Protein AF-A0AAN7SIT6-F1 (afdb_monomer_lite)

Structure (mmCIF, N/CA/C/O backbone):
data_AF-A0AAN7SIT6-F1
#
_entry.id   AF-A0AAN7SIT6-F1
#
loop_
_atom_site.group_PDB
_atom_site.id
_atom_site.type_symbol
_atom_site.label_atom_id
_atom_site.label_alt_id
_atom_site.label_comp_id
_atom_site.label_asym_id
_atom_site.label_entity_id
_atom_site.label_seq_id
_atom_site.pdbx_PDB_ins_code
_atom_site.Cartn_x
_atom_site.Cartn_y
_atom_site.Cartn_z
_atom_site.occupancy
_atom_site.B_iso_or_equiv
_atom_site.auth_seq_id
_atom_site.auth_comp_id
_atom_site.auth_asym_id
_atom_site.auth_atom_id
_atom_site.pdbx_PDB_model_num
ATOM 1 N N . MET A 1 1 ? -27.343 2.086 37.379 1.00 31.81 1 MET A N 1
ATOM 2 C CA . MET A 1 1 ? -26.302 3.032 36.923 1.00 31.81 1 MET A CA 1
ATOM 3 C C . MET A 1 1 ? -25.921 2.620 35.508 1.00 31.81 1 MET A C 1
ATOM 5 O O . MET A 1 1 ? -25.558 1.469 35.326 1.00 31.81 1 MET A O 1
ATOM 9 N N . ASN A 1 2 ? -26.162 3.533 34.562 1.00 40.53 2 ASN A N 1
ATOM 10 C CA . ASN A 1 2 ? -26.257 3.433 33.095 1.00 40.53 2 ASN A CA 1
ATOM 11 C C . ASN A 1 2 ? -27.221 2.397 32.485 1.00 40.53 2 ASN A C 1
ATOM 13 O O . ASN A 1 2 ? -26.932 1.220 32.326 1.00 40.53 2 ASN A O 1
ATOM 17 N N . THR A 1 3 ? -28.376 2.942 32.106 1.00 48.16 3 THR A N 1
ATOM 18 C CA . THR A 1 3 ? -29.492 2.454 31.282 1.00 48.16 3 THR A CA 1
ATOM 19 C C . THR A 1 3 ? -29.166 2.354 29.788 1.00 48.16 3 THR A C 1
ATOM 21 O O . THR A 1 3 ? -30.070 2.353 28.959 1.00 48.16 3 THR A O 1
ATOM 24 N N . GLU A 1 4 ? -27.894 2.303 29.416 1.00 69.81 4 GLU A N 1
ATOM 25 C CA . GLU A 1 4 ? -27.495 2.332 28.014 1.00 69.81 4 GLU A CA 1
ATOM 26 C C . GLU A 1 4 ? -27.121 0.917 27.564 1.00 69.81 4 GLU A C 1
ATOM 28 O O . GLU A 1 4 ? -26.049 0.399 27.870 1.00 69.81 4 GLU A O 1
ATOM 33 N N . ASN A 1 5 ? -28.049 0.277 26.842 1.00 90.69 5 ASN A N 1
ATOM 34 C CA . ASN A 1 5 ? -27.821 -0.989 26.132 1.00 90.69 5 ASN A CA 1
ATOM 35 C C . ASN A 1 5 ? -26.893 -0.814 24.915 1.00 90.69 5 ASN A C 1
ATOM 37 O O . ASN A 1 5 ? -26.708 -1.750 24.144 1.00 90.69 5 ASN A O 1
ATOM 41 N N . GLU A 1 6 ? -26.328 0.373 24.713 1.00 95.25 6 GLU A N 1
ATOM 42 C CA . GLU A 1 6 ? -25.363 0.674 23.668 1.00 95.25 6 GLU A CA 1
ATOM 43 C C . GLU A 1 6 ? -24.521 1.894 24.037 1.00 95.25 6 GLU A C 1
ATOM 45 O O . GLU A 1 6 ? -24.981 2.760 24.770 1.00 95.25 6 GLU A O 1
ATOM 50 N N . PHE A 1 7 ? -23.294 1.980 23.535 1.00 96.31 7 PHE A N 1
ATOM 51 C CA . PHE A 1 7 ? -22.440 3.156 23.707 1.00 96.31 7 PHE A CA 1
ATOM 52 C C . PHE A 1 7 ? -21.427 3.258 22.565 1.00 96.31 7 PHE A C 1
ATOM 54 O O . PHE A 1 7 ? -21.192 2.293 21.835 1.00 96.31 7 PHE A O 1
ATOM 61 N N . TYR A 1 8 ? -20.805 4.428 22.423 1.00 97.44 8 TYR A N 1
ATOM 62 C CA . TYR A 1 8 ? -19.769 4.672 21.422 1.00 97.44 8 TYR A CA 1
ATOM 63 C C . TYR A 1 8 ? -18.403 4.881 22.064 1.00 97.44 8 TYR A C 1
ATOM 65 O O . TYR A 1 8 ? -18.292 5.409 23.171 1.00 97.44 8 TYR A O 1
ATOM 73 N N . LEU A 1 9 ? -17.357 4.500 21.336 1.00 97.25 9 LEU A N 1
ATOM 74 C CA . LEU A 1 9 ? -15.969 4.694 21.732 1.00 97.25 9 LEU A CA 1
ATOM 75 C C . LEU A 1 9 ? -15.164 5.172 20.523 1.00 97.25 9 LEU A C 1
ATOM 77 O O . LEU A 1 9 ? -15.161 4.515 19.484 1.00 97.25 9 LEU A O 1
ATOM 81 N N . THR A 1 10 ? -14.478 6.306 20.659 1.00 97.88 10 THR A N 1
ATOM 82 C CA . THR A 1 10 ? -13.579 6.824 19.621 1.00 97.88 10 THR A CA 1
ATOM 83 C C . THR A 1 10 ? -12.134 6.439 19.925 1.00 97.88 10 THR A C 1
ATOM 85 O O . THR A 1 10 ? -11.623 6.764 20.996 1.00 97.88 10 THR A O 1
ATOM 88 N N . LEU A 1 11 ? -11.476 5.775 18.979 1.00 98.06 11 LEU A N 1
ATOM 89 C CA . LEU A 1 11 ? -10.068 5.395 19.021 1.00 98.06 11 LEU A CA 1
ATOM 90 C C . LEU A 1 11 ? -9.277 6.269 18.045 1.00 98.06 11 LEU A C 1
ATOM 92 O O . LEU A 1 11 ? -9.697 6.429 16.900 1.00 98.06 11 LEU A O 1
ATOM 96 N N . LEU A 1 12 ? -8.143 6.817 18.485 1.00 97.38 12 LEU A N 1
ATOM 97 C CA . LEU A 1 12 ? -7.264 7.653 17.658 1.00 97.38 12 LEU A CA 1
ATOM 98 C C . LEU A 1 12 ? -5.880 7.008 17.583 1.00 97.38 12 LEU A C 1
ATOM 100 O O . LEU A 1 12 ? -5.316 6.656 18.625 1.00 97.38 12 LEU A O 1
ATOM 104 N N . SER A 1 13 ? -5.298 6.916 16.390 1.00 97.56 13 SER A N 1
ATOM 105 C CA . SER A 1 13 ? -4.010 6.237 16.190 1.00 97.56 13 SER A CA 1
ATOM 106 C C . SER A 1 13 ? -2.825 6.920 16.878 1.00 97.56 13 SER A C 1
ATOM 108 O O . SER A 1 13 ? -1.829 6.276 17.186 1.00 97.56 13 SER A O 1
ATOM 110 N N . ASN A 1 14 ? -2.936 8.223 17.145 1.00 95.75 14 ASN A N 1
ATOM 111 C CA . ASN A 1 14 ? -1.944 9.033 17.856 1.00 95.75 14 ASN A CA 1
ATOM 112 C C . ASN A 1 14 ? -2.320 9.297 19.326 1.00 95.75 14 ASN A C 1
ATOM 114 O O . ASN A 1 14 ? -1.686 10.119 19.991 1.00 95.75 14 ASN A O 1
ATOM 118 N N . SER A 1 15 ? -3.368 8.647 19.840 1.00 92.88 15 SER A N 1
ATOM 119 C CA . SER A 1 15 ? -3.648 8.657 21.276 1.00 92.88 15 SER A CA 1
ATOM 120 C C . SER A 1 15 ? -2.703 7.715 22.016 1.00 92.88 15 SER A C 1
ATOM 122 O O . SER A 1 15 ? -2.048 6.859 21.425 1.00 92.88 15 SER A O 1
ATOM 124 N N . SER A 1 16 ? -2.619 7.887 23.335 1.00 95.12 16 SER A N 1
ATOM 125 C CA . SER A 1 16 ? -1.882 6.979 24.220 1.00 95.12 16 SER A CA 1
ATOM 126 C C . SER A 1 16 ? -0.387 6.816 23.899 1.00 95.12 16 SER A C 1
ATOM 128 O O . SER A 1 16 ? 0.227 5.900 24.432 1.00 95.12 16 SER A O 1
ATOM 130 N N . MET A 1 17 ? 0.231 7.731 23.137 1.00 94.31 17 MET A N 1
ATOM 131 C CA . MET A 1 17 ? 1.667 7.693 22.791 1.00 94.31 17 MET A CA 1
ATOM 132 C C . MET A 1 17 ? 2.591 7.664 24.018 1.00 94.31 17 MET A C 1
ATOM 134 O O . MET A 1 17 ? 3.675 7.096 23.960 1.00 94.31 17 MET A O 1
ATOM 138 N N . ASN A 1 18 ? 2.151 8.221 25.152 1.00 96.06 18 ASN A N 1
ATOM 139 C CA . ASN A 1 18 ? 2.887 8.142 26.420 1.00 96.06 18 ASN A CA 1
ATOM 140 C C . ASN A 1 18 ? 2.980 6.706 26.971 1.00 96.06 18 ASN A C 1
ATOM 142 O O . ASN A 1 18 ? 3.920 6.393 27.693 1.00 96.06 18 ASN A O 1
ATOM 146 N N . TYR A 1 19 ? 2.002 5.852 26.655 1.00 95.25 19 TYR A N 1
ATOM 147 C CA . TYR A 1 19 ? 1.959 4.438 27.046 1.00 95.25 19 TYR A CA 1
ATOM 148 C C . TYR A 1 19 ? 2.486 3.528 25.927 1.00 95.25 19 TYR A C 1
ATOM 150 O O . TYR A 1 19 ? 3.144 2.527 26.200 1.00 95.25 19 TYR A O 1
ATOM 158 N N . TYR A 1 20 ? 2.221 3.897 24.671 1.00 96.38 20 TYR A N 1
ATOM 159 C CA . TYR A 1 20 ? 2.536 3.131 23.468 1.00 96.38 20 TYR A CA 1
ATOM 160 C C . TYR A 1 20 ? 3.277 4.011 22.447 1.00 96.38 20 TYR A C 1
ATOM 162 O O . TYR A 1 20 ? 2.701 4.415 21.435 1.00 96.38 20 TYR A O 1
ATOM 170 N N . PRO A 1 21 ? 4.565 4.326 22.682 1.00 96.75 21 PRO A N 1
ATOM 171 C CA . PRO A 1 21 ? 5.328 5.242 21.826 1.00 96.75 21 PRO A CA 1
ATOM 172 C C . PRO A 1 21 ? 5.566 4.711 20.404 1.00 96.75 21 PRO A C 1
ATOM 174 O O . PRO A 1 21 ? 5.875 5.490 19.509 1.00 96.75 21 PRO A O 1
ATOM 177 N N . ASN A 1 22 ? 5.395 3.402 20.192 1.00 96.62 22 ASN A N 1
ATOM 178 C CA . ASN A 1 22 ? 5.560 2.738 18.897 1.00 96.62 22 ASN A CA 1
ATOM 179 C C . ASN A 1 22 ? 4.247 2.624 18.098 1.00 96.62 22 ASN A C 1
ATOM 181 O O . ASN A 1 22 ? 4.221 1.929 17.084 1.00 96.62 22 ASN A O 1
ATOM 185 N N . ASN A 1 23 ? 3.155 3.250 18.556 1.00 97.81 23 ASN A N 1
ATOM 186 C CA . ASN A 1 23 ? 1.914 3.307 17.787 1.00 97.81 23 ASN A CA 1
ATOM 187 C C . ASN A 1 23 ? 2.163 3.945 16.413 1.00 97.81 23 ASN A C 1
ATOM 189 O O . ASN A 1 23 ? 2.878 4.936 16.270 1.00 97.81 23 ASN A O 1
ATOM 193 N N . THR A 1 24 ? 1.516 3.382 15.402 1.00 97.81 24 THR A N 1
ATOM 194 C CA . THR A 1 24 ? 1.519 3.860 14.018 1.00 97.81 24 THR A CA 1
ATOM 195 C C . THR A 1 24 ? 0.081 4.030 13.542 1.00 97.81 24 THR A C 1
ATOM 197 O O . THR A 1 24 ? -0.856 3.502 14.138 1.00 97.81 24 THR A O 1
ATOM 200 N N . THR A 1 25 ? -0.121 4.712 12.417 1.00 97.56 25 THR A N 1
ATOM 201 C CA . THR A 1 25 ? -1.456 4.870 11.814 1.00 97.56 25 THR A CA 1
ATOM 202 C C . THR A 1 25 ? -2.105 3.530 11.450 1.00 97.56 25 THR A C 1
ATOM 204 O O . THR A 1 25 ? -3.321 3.393 11.551 1.00 97.56 25 THR A O 1
ATOM 207 N N . ALA A 1 26 ? -1.301 2.529 11.072 1.00 97.94 26 ALA A N 1
ATOM 208 C CA . ALA A 1 26 ? -1.769 1.191 10.709 1.00 97.94 26 ALA A CA 1
ATOM 209 C C . ALA A 1 26 ? -1.824 0.203 11.886 1.00 97.94 26 ALA A C 1
ATOM 211 O O . ALA A 1 26 ? -2.467 -0.835 11.775 1.00 97.94 26 ALA A O 1
ATOM 212 N N . ASN A 1 27 ? -1.137 0.477 12.992 1.00 98.44 27 ASN A N 1
ATOM 213 C CA . ASN A 1 27 ? -1.094 -0.411 14.146 1.00 98.44 27 ASN A CA 1
ATOM 214 C C . ASN A 1 27 ? -0.972 0.401 15.427 1.00 98.44 27 ASN A C 1
ATOM 216 O O . ASN A 1 27 ? 0.087 0.984 15.678 1.00 98.44 27 ASN A O 1
ATOM 220 N N . PHE A 1 28 ? -2.036 0.444 16.220 1.00 98.50 28 PHE A N 1
ATOM 221 C CA . PHE A 1 28 ? -2.061 1.245 17.431 1.00 98.50 28 PHE A CA 1
ATOM 222 C C . PHE A 1 28 ? -2.872 0.598 18.546 1.00 98.50 28 PHE A C 1
ATOM 224 O O . PHE A 1 28 ? -3.887 -0.059 18.324 1.00 98.50 28 PHE A O 1
ATOM 231 N N . MET A 1 29 ? -2.424 0.862 19.767 1.00 98.12 29 MET A N 1
ATOM 232 C CA . MET A 1 29 ? -3.099 0.504 21.001 1.00 98.12 29 MET A CA 1
ATOM 233 C C . MET A 1 29 ? -3.627 1.769 21.676 1.00 98.12 29 MET A C 1
ATOM 235 O O . MET A 1 29 ? -2.884 2.735 21.874 1.00 98.12 29 MET A O 1
ATOM 239 N N . THR A 1 30 ? -4.896 1.766 22.069 1.00 98.00 30 THR A N 1
ATOM 240 C CA . THR A 1 30 ? -5.497 2.861 22.839 1.00 98.00 30 THR A CA 1
ATOM 241 C C . THR A 1 30 ? -5.735 2.424 24.279 1.00 98.00 30 THR A C 1
ATOM 243 O O . THR A 1 30 ? -6.476 1.476 24.529 1.00 98.00 30 THR A O 1
ATOM 246 N N . GLN A 1 31 ? -5.152 3.166 25.221 1.00 97.38 31 GLN A N 1
ATOM 247 C CA . GLN A 1 31 ? -5.415 3.056 26.658 1.00 97.38 31 GLN A CA 1
ATOM 248 C C . GLN A 1 31 ? -6.676 3.852 27.003 1.00 97.38 31 GLN A C 1
ATOM 250 O O . GLN A 1 31 ? -6.715 5.075 26.841 1.00 97.38 31 GLN A O 1
ATOM 255 N N . LEU A 1 32 ? -7.702 3.170 27.510 1.00 96.75 32 LEU A N 1
ATOM 256 C CA . LEU A 1 32 ? -8.949 3.801 27.930 1.00 96.75 32 LEU A CA 1
ATOM 257 C C . LEU A 1 32 ? -8.775 4.507 29.285 1.00 96.75 32 LEU A C 1
ATOM 259 O O . LEU A 1 32 ? -8.039 4.019 30.146 1.00 96.75 32 LEU A O 1
ATOM 263 N N . PRO A 1 33 ? -9.486 5.627 29.527 1.00 95.44 33 PRO A N 1
ATOM 264 C CA . PRO A 1 33 ? -9.412 6.348 30.801 1.00 95.44 33 PRO A CA 1
ATOM 265 C C . PRO A 1 33 ? -10.038 5.567 31.964 1.00 95.44 33 PRO A C 1
ATOM 267 O O . PRO A 1 33 ? -9.765 5.854 33.128 1.00 95.44 33 PRO A O 1
ATOM 270 N N . LYS A 1 34 ? -10.924 4.614 31.658 1.00 94.69 34 LYS A N 1
ATOM 271 C CA . LYS A 1 34 ? -11.537 3.700 32.618 1.00 94.69 34 LYS A CA 1
ATOM 272 C C . LYS A 1 34 ? -11.683 2.333 31.978 1.00 94.69 34 LYS A C 1
ATOM 274 O O . LYS A 1 34 ? -12.107 2.223 30.829 1.00 94.69 34 LYS A O 1
ATOM 279 N N . ARG A 1 35 ? -11.416 1.302 32.770 1.00 96.62 35 ARG A N 1
ATOM 280 C CA . ARG A 1 35 ? -11.695 -0.078 32.399 1.00 96.62 35 ARG A CA 1
ATOM 281 C C . ARG A 1 35 ? -13.182 -0.283 32.123 1.00 96.62 35 ARG A C 1
ATOM 283 O O . ARG A 1 35 ? -14.029 0.037 32.960 1.00 96.62 35 ARG A O 1
ATOM 290 N N . VAL A 1 36 ? -13.480 -0.877 30.977 1.00 96.38 36 VAL A N 1
ATOM 291 C CA . VAL A 1 36 ? -14.828 -1.278 30.588 1.00 96.38 36 VAL A CA 1
ATOM 292 C C . VAL A 1 36 ? -15.111 -2.659 31.177 1.00 96.38 36 VAL A C 1
ATOM 294 O O . VAL A 1 36 ? -14.289 -3.567 31.071 1.00 96.38 36 VAL A O 1
ATOM 297 N N . ARG A 1 37 ? -16.269 -2.809 31.829 1.00 96.50 37 ARG A N 1
ATOM 298 C CA . ARG A 1 37 ? -16.769 -4.070 32.395 1.00 96.50 37 ARG A CA 1
ATOM 299 C C . ARG A 1 37 ? -18.204 -4.270 31.925 1.00 96.50 37 ARG A C 1
ATOM 301 O O . ARG A 1 37 ? -19.085 -3.502 32.307 1.00 96.50 37 ARG A O 1
ATOM 308 N N . LEU A 1 38 ? -18.433 -5.278 31.092 1.00 95.06 38 LEU A N 1
ATOM 309 C CA . LEU A 1 38 ? -19.718 -5.541 30.450 1.00 95.06 38 LEU A CA 1
ATOM 310 C C . LEU A 1 38 ? -20.403 -6.764 31.066 1.00 95.06 38 LEU A C 1
ATOM 312 O O . LEU A 1 38 ? -19.757 -7.745 31.430 1.00 95.06 38 LEU A O 1
ATOM 316 N N . THR A 1 39 ? -21.732 -6.709 31.169 1.00 93.69 39 THR A N 1
ATOM 317 C CA . THR A 1 39 ? -22.570 -7.824 31.638 1.00 93.69 39 THR A CA 1
ATOM 318 C C . THR A 1 39 ? -23.510 -8.291 30.530 1.00 93.69 39 THR A C 1
ATOM 320 O O . THR A 1 39 ? -24.146 -7.466 29.867 1.00 93.69 39 THR A O 1
ATOM 323 N N . GLY A 1 40 ? -23.632 -9.609 30.360 1.00 93.06 40 GLY A N 1
ATOM 324 C CA . GLY A 1 40 ? -24.378 -10.230 29.259 1.00 93.06 40 GLY A CA 1
ATOM 325 C C . GLY A 1 40 ? -23.548 -10.370 27.982 1.00 93.06 40 GLY A C 1
ATOM 326 O O . GLY A 1 40 ? -22.318 -10.296 28.031 1.00 93.06 40 GLY A O 1
ATOM 327 N N . GLU A 1 41 ? -24.238 -10.574 26.864 1.00 95.56 41 GLU A N 1
ATOM 328 C CA . GLU A 1 41 ? -23.634 -10.694 25.537 1.00 95.56 41 GLU A CA 1
ATOM 329 C C . GLU A 1 41 ? -23.658 -9.347 24.818 1.00 95.56 41 GLU A C 1
ATOM 331 O O . GLU A 1 41 ? -24.645 -8.610 24.862 1.00 95.56 41 GLU A O 1
ATOM 336 N N . TRP A 1 42 ? -22.541 -9.004 24.187 1.00 97.56 42 TRP A N 1
ATOM 337 C CA . TRP A 1 42 ? -22.331 -7.711 23.550 1.00 97.56 42 TRP A CA 1
ATOM 338 C C . TRP A 1 42 ? -21.697 -7.908 22.188 1.00 97.56 42 TRP A C 1
ATOM 340 O O . TRP A 1 42 ? -20.863 -8.792 21.991 1.00 97.56 42 TRP A O 1
ATOM 350 N N . VAL A 1 43 ? -22.069 -7.030 21.271 1.00 98.12 43 VAL A N 1
ATOM 351 C CA . VAL A 1 43 ? -21.477 -6.931 19.947 1.00 98.12 43 VAL A CA 1
ATOM 352 C C . VAL A 1 43 ? -20.879 -5.548 19.750 1.00 98.12 43 VAL A C 1
ATOM 354 O O . VAL A 1 43 ? -21.320 -4.570 20.360 1.00 98.12 43 VAL A O 1
ATOM 357 N N . VAL A 1 44 ? -19.882 -5.458 18.879 1.00 98.44 44 VAL A N 1
ATOM 358 C CA . VAL A 1 44 ? -19.242 -4.204 18.491 1.00 98.44 44 VAL A CA 1
ATOM 359 C C . VAL A 1 44 ? -19.099 -4.134 16.979 1.00 98.44 44 VAL A C 1
ATOM 361 O O . VAL A 1 44 ? -18.865 -5.141 16.316 1.00 98.44 44 VAL A O 1
ATOM 364 N N . GLY A 1 45 ? -19.243 -2.940 16.424 1.00 98.38 45 GLY A N 1
ATOM 365 C CA . GLY A 1 45 ? -18.969 -2.670 15.020 1.00 98.38 45 GLY A CA 1
ATOM 366 C C . GLY A 1 45 ? -18.337 -1.300 14.831 1.00 98.38 45 GLY A C 1
ATOM 367 O O . GLY A 1 45 ? -18.387 -0.452 15.720 1.00 98.38 45 GLY A O 1
ATOM 368 N N . ILE A 1 46 ? -17.746 -1.067 13.662 1.00 98.50 46 ILE A N 1
ATOM 369 C CA . ILE A 1 46 ? -17.261 0.264 13.280 1.00 98.50 46 ILE A CA 1
ATOM 370 C C . ILE A 1 46 ? -18.440 1.036 12.691 1.00 98.50 46 ILE A C 1
ATOM 372 O O . ILE A 1 46 ? -18.999 0.619 11.675 1.00 98.50 46 ILE A O 1
ATOM 376 N N . SER A 1 47 ? -18.811 2.154 13.313 1.00 98.25 47 SER A N 1
ATOM 377 C CA . SER A 1 47 ? -19.833 3.067 12.788 1.00 98.25 47 SER A CA 1
ATOM 378 C C . SER A 1 47 ? -19.238 4.144 11.887 1.00 98.25 47 SER A C 1
ATOM 380 O O . SER A 1 47 ? -19.906 4.631 10.980 1.00 98.25 47 SER A O 1
ATOM 382 N N . GLU A 1 48 ? -17.983 4.521 12.128 1.00 98.25 48 GLU A N 1
ATOM 383 C CA . GLU A 1 48 ? -17.281 5.547 11.360 1.00 98.25 48 GLU A CA 1
ATOM 384 C C . GLU A 1 48 ? -15.775 5.273 11.355 1.00 98.25 48 GLU A C 1
ATOM 386 O O . GLU A 1 48 ? -15.213 4.847 12.368 1.00 98.25 48 GLU A O 1
ATOM 391 N N . ILE A 1 49 ? -15.126 5.545 10.228 1.00 97.81 49 ILE A N 1
ATOM 392 C CA . ILE A 1 49 ? -13.670 5.612 10.108 1.00 97.81 49 ILE A CA 1
ATOM 393 C C . ILE A 1 49 ? -13.275 6.893 9.383 1.00 97.81 49 ILE A C 1
ATOM 395 O O . ILE A 1 49 ? -13.902 7.268 8.394 1.00 97.81 49 ILE A O 1
ATOM 399 N N . GLN A 1 50 ? -12.205 7.520 9.856 1.00 97.25 50 GLN A N 1
ATOM 400 C CA . GLN A 1 50 ? -11.525 8.614 9.178 1.00 97.25 50 GLN A CA 1
ATOM 401 C C . GLN A 1 50 ? -10.072 8.203 8.981 1.00 97.25 50 GLN A C 1
ATOM 403 O O . GLN A 1 50 ? -9.381 7.934 9.964 1.00 97.25 50 GLN A O 1
ATOM 408 N N . TYR A 1 51 ? -9.603 8.115 7.740 1.00 97.06 51 TYR A N 1
ATOM 409 C CA . TYR A 1 51 ? -8.244 7.662 7.436 1.00 97.06 51 TYR A CA 1
ATOM 410 C C . TYR A 1 51 ? -7.523 8.628 6.490 1.00 97.06 51 TYR A C 1
ATOM 412 O O . TYR A 1 51 ? -8.166 9.238 5.631 1.00 97.06 51 TYR A O 1
ATOM 420 N N . PRO A 1 52 ? -6.193 8.784 6.625 1.00 96.69 52 PRO A N 1
ATOM 421 C CA . PRO A 1 52 ? -5.422 9.613 5.716 1.00 96.69 52 PRO A CA 1
ATOM 422 C C . PRO A 1 52 ? -5.206 8.882 4.387 1.00 96.69 52 PRO A C 1
ATOM 424 O O . PRO A 1 52 ? -4.825 7.711 4.343 1.00 96.69 52 PRO A O 1
ATOM 427 N N . CYS A 1 53 ? -5.412 9.583 3.281 1.00 95.12 53 CYS A N 1
ATOM 428 C CA . CYS A 1 53 ? -5.055 9.120 1.947 1.00 95.12 53 CYS A CA 1
ATOM 429 C C . CYS A 1 53 ? -3.578 9.438 1.693 1.00 95.12 53 CYS A C 1
ATOM 431 O O . CYS A 1 53 ? -3.254 10.383 0.984 1.00 95.12 53 CYS A O 1
ATOM 433 N N . SER A 1 54 ? -2.677 8.688 2.327 1.00 94.69 54 SER A N 1
ATOM 434 C CA . SER A 1 54 ? -1.236 8.979 2.311 1.00 94.69 54 SER A CA 1
ATOM 435 C C . SER A 1 54 ? -0.368 7.856 1.753 1.00 94.69 54 SER A C 1
ATOM 437 O O . SER A 1 54 ? 0.841 7.982 1.794 1.00 94.69 54 SER A O 1
ATOM 439 N N . PHE A 1 55 ? -0.930 6.773 1.218 1.00 91.50 55 PHE A N 1
ATOM 440 C CA . PHE A 1 55 ? -0.147 5.705 0.578 1.00 91.50 55 PHE A CA 1
ATOM 441 C C . PHE A 1 55 ? 0.239 6.072 -0.858 1.00 91.50 55 PHE A C 1
ATOM 443 O O . PHE A 1 55 ? -0.617 6.518 -1.611 1.00 91.50 55 PHE A O 1
ATOM 450 N N . LEU A 1 56 ? 1.496 5.870 -1.255 1.00 92.50 56 LEU A N 1
ATOM 451 C CA . LEU A 1 56 ? 1.999 6.259 -2.580 1.00 92.50 56 LEU A CA 1
ATOM 452 C C . LEU A 1 56 ? 1.511 5.331 -3.699 1.00 92.50 56 LEU A C 1
ATOM 454 O O . LEU A 1 56 ? 1.421 4.119 -3.515 1.00 92.50 56 LEU A O 1
ATOM 458 N N . ALA A 1 57 ? 1.275 5.894 -4.889 1.00 91.75 57 ALA A N 1
ATOM 459 C CA . ALA A 1 57 ? 0.997 5.109 -6.091 1.00 91.75 57 ALA A CA 1
ATOM 460 C C . ALA A 1 57 ? 2.212 4.269 -6.511 1.00 91.75 57 ALA A C 1
ATOM 462 O O . ALA A 1 57 ? 2.058 3.116 -6.900 1.00 91.75 57 ALA A O 1
ATOM 463 N N . VAL A 1 58 ? 3.419 4.830 -6.417 1.00 94.38 58 VAL A N 1
ATOM 464 C CA . VAL A 1 58 ? 4.680 4.107 -6.618 1.00 94.38 58 VAL A CA 1
ATOM 465 C C . VAL A 1 58 ? 5.492 4.229 -5.332 1.00 94.38 58 VAL A C 1
ATOM 467 O O . VAL A 1 58 ? 6.013 5.298 -5.018 1.00 94.38 58 VAL A O 1
ATOM 470 N N . GLY A 1 59 ? 5.545 3.143 -4.558 1.00 90.81 59 GLY A N 1
ATOM 471 C CA . GLY A 1 59 ? 6.257 3.092 -3.280 1.00 90.81 59 GLY A CA 1
ATOM 472 C C . GLY A 1 59 ? 7.760 2.832 -3.423 1.00 90.81 59 GLY A C 1
ATOM 473 O O . GLY A 1 59 ? 8.240 2.413 -4.473 1.00 90.81 59 GLY A O 1
ATOM 474 N N . GLU A 1 60 ? 8.494 3.013 -2.325 1.00 86.50 60 GLU A N 1
ATOM 475 C CA . GLU A 1 60 ? 9.958 2.827 -2.232 1.00 86.50 60 GLU A CA 1
ATOM 476 C C . GLU A 1 60 ? 10.446 1.397 -2.513 1.00 86.50 60 GLU A C 1
ATOM 478 O O . GLU A 1 60 ? 11.618 1.185 -2.809 1.00 86.50 60 GLU A O 1
ATOM 483 N N . THR A 1 61 ? 9.569 0.401 -2.388 1.00 82.56 61 THR A N 1
ATOM 484 C CA . THR A 1 61 ? 9.869 -1.006 -2.704 1.00 82.56 61 THR A CA 1
ATOM 485 C C . THR A 1 61 ? 9.363 -1.417 -4.084 1.00 82.56 61 THR A C 1
ATOM 487 O O . THR A 1 61 ? 9.669 -2.506 -4.564 1.00 82.56 61 THR A O 1
ATOM 490 N N . ASP A 1 62 ? 8.583 -0.551 -4.727 1.00 88.75 62 ASP A N 1
ATOM 491 C CA . ASP A 1 62 ? 7.836 -0.836 -5.945 1.00 88.75 62 ASP A CA 1
ATOM 492 C C . ASP A 1 62 ? 8.310 0.023 -7.124 1.00 88.75 62 ASP A C 1
ATOM 494 O O . ASP A 1 62 ? 7.625 0.100 -8.130 1.00 88.75 62 ASP A O 1
ATOM 498 N N . ASN A 1 63 ? 9.507 0.603 -7.064 1.00 94.88 63 ASN A N 1
ATOM 499 C CA . ASN A 1 63 ? 10.033 1.586 -8.019 1.00 94.88 63 ASN A CA 1
ATOM 500 C C . ASN A 1 63 ? 11.323 1.139 -8.732 1.00 94.88 63 ASN A C 1
ATOM 502 O O . ASN A 1 63 ? 12.155 1.971 -9.097 1.00 94.88 63 ASN A O 1
ATOM 506 N N . LEU A 1 64 ? 11.528 -0.166 -8.915 1.00 96.25 64 LEU A N 1
ATOM 507 C CA . LEU A 1 64 ? 12.780 -0.699 -9.453 1.00 96.25 64 LEU A CA 1
ATOM 508 C C . LEU A 1 64 ? 12.633 -1.130 -10.913 1.00 96.25 64 LEU A C 1
ATOM 510 O O . LEU A 1 64 ? 11.658 -1.774 -11.293 1.00 96.25 64 LEU A O 1
ATOM 514 N N . MET A 1 65 ? 13.651 -0.836 -11.715 1.00 96.62 65 MET A N 1
ATOM 515 C CA . MET A 1 65 ? 13.897 -1.451 -13.016 1.00 96.62 65 MET A CA 1
ATOM 516 C C . MET A 1 65 ? 15.152 -2.311 -12.914 1.00 96.62 65 MET A C 1
ATOM 518 O O . MET A 1 65 ? 16.164 -1.855 -12.387 1.00 96.62 65 MET A O 1
ATOM 522 N N . TYR A 1 66 ? 15.121 -3.523 -13.456 1.00 96.81 66 TYR A N 1
ATOM 523 C CA . TYR A 1 66 ? 16.296 -4.385 -13.528 1.00 96.81 66 TYR A CA 1
ATOM 524 C C . TYR A 1 66 ? 16.603 -4.761 -14.973 1.00 96.81 66 TYR A C 1
ATOM 526 O O . TYR A 1 66 ? 15.699 -4.940 -15.793 1.00 96.81 66 TYR A O 1
ATOM 534 N N . TYR A 1 67 ? 17.885 -4.899 -15.294 1.00 96.38 67 TYR A N 1
ATOM 535 C CA . TYR A 1 67 ? 18.317 -5.383 -16.597 1.00 96.38 67 TYR A CA 1
ATOM 536 C C . TYR A 1 67 ? 19.673 -6.083 -16.533 1.00 96.38 67 TYR A C 1
ATOM 538 O O . TYR A 1 67 ? 20.433 -5.919 -15.578 1.00 96.38 67 TYR A O 1
ATOM 546 N N . ARG A 1 68 ? 19.964 -6.845 -17.589 1.00 95.31 68 ARG A N 1
ATOM 547 C CA . ARG A 1 68 ? 21.283 -7.417 -17.885 1.00 95.31 68 ARG A CA 1
ATOM 548 C C . ARG A 1 68 ? 21.469 -7.583 -19.387 1.00 95.31 68 ARG A C 1
ATOM 550 O O . ARG A 1 68 ? 20.508 -7.838 -20.124 1.00 95.31 68 ARG A O 1
ATOM 557 N N . THR A 1 69 ? 22.698 -7.397 -19.850 1.00 94.12 69 THR A N 1
ATOM 558 C CA . THR A 1 69 ? 23.083 -7.548 -21.262 1.00 94.12 69 THR A CA 1
ATOM 559 C C . THR A 1 69 ? 23.332 -9.003 -21.634 1.00 94.12 69 THR A C 1
ATOM 561 O O . THR A 1 69 ? 23.103 -9.380 -22.781 1.00 94.12 69 THR A O 1
ATOM 564 N N . GLU A 1 70 ? 23.702 -9.824 -20.654 1.00 92.31 70 GLU A N 1
ATOM 565 C CA . GLU A 1 70 ? 23.999 -11.247 -20.805 1.00 92.31 70 GLU A CA 1
ATOM 566 C C . GLU A 1 70 ? 22.921 -12.119 -20.134 1.00 92.31 70 GLU A C 1
ATOM 568 O O . GLU A 1 70 ? 22.209 -11.653 -19.235 1.00 92.31 70 GLU A O 1
ATOM 573 N N . PRO A 1 71 ? 22.672 -13.348 -20.628 1.00 89.88 71 PRO A N 1
ATOM 574 C CA . PRO A 1 71 ? 21.743 -14.277 -19.988 1.00 89.88 71 PRO A CA 1
ATOM 575 C C . PRO A 1 71 ? 22.255 -14.735 -18.611 1.00 89.88 71 PRO A C 1
ATOM 577 O O . PRO A 1 71 ? 23.462 -14.815 -18.425 1.00 89.88 71 PRO A O 1
ATOM 580 N N . PRO A 1 72 ? 21.356 -15.062 -17.661 1.00 87.31 72 PRO A N 1
ATOM 581 C CA . PRO A 1 72 ? 21.754 -15.622 -16.371 1.00 87.31 72 PRO A CA 1
ATOM 582 C C . PRO A 1 72 ? 22.525 -16.933 -16.513 1.00 87.31 72 PRO A C 1
ATOM 584 O O . PRO A 1 72 ? 22.126 -17.788 -17.308 1.00 87.31 72 PRO A O 1
ATOM 587 N N . GLU A 1 73 ? 23.555 -17.116 -15.690 1.00 89.19 73 GLU A N 1
ATOM 588 C CA . GLU A 1 73 ? 24.246 -18.401 -15.547 1.00 89.19 73 GLU A CA 1
ATOM 589 C C . GLU A 1 73 ? 23.628 -19.242 -14.412 1.00 89.19 73 GLU A C 1
ATOM 591 O O . GLU A 1 73 ? 23.081 -18.703 -13.452 1.00 89.19 73 GLU A O 1
ATOM 596 N N . GLU A 1 74 ? 23.724 -20.577 -14.492 1.00 81.25 74 GLU A N 1
ATOM 597 C CA . GLU A 1 74 ? 23.058 -21.510 -13.554 1.00 81.25 74 GLU A CA 1
ATOM 598 C C . GLU A 1 74 ? 23.469 -21.352 -12.078 1.00 81.25 74 GLU A C 1
ATOM 600 O O . GLU A 1 74 ? 22.726 -21.768 -11.193 1.00 81.25 74 GLU A O 1
ATOM 605 N N . HIS A 1 75 ? 24.637 -20.765 -11.803 1.00 84.12 75 HIS A N 1
ATOM 606 C CA . HIS A 1 75 ? 25.200 -20.631 -10.452 1.00 84.12 75 HIS A CA 1
ATOM 607 C C . HIS A 1 75 ? 25.079 -19.207 -9.882 1.00 84.12 75 HIS A C 1
ATOM 609 O O . HIS A 1 75 ? 25.639 -18.919 -8.822 1.00 84.12 75 HIS A O 1
ATOM 615 N N . GLU A 1 76 ? 24.395 -18.300 -10.583 1.00 88.44 76 GLU A N 1
ATOM 616 C CA . GLU A 1 76 ? 24.157 -16.939 -10.103 1.00 88.44 76 GLU A CA 1
ATOM 617 C C . GLU A 1 76 ? 23.017 -16.873 -9.083 1.00 88.44 76 GLU A C 1
ATOM 619 O O . GLU A 1 76 ? 22.155 -17.750 -9.012 1.00 88.44 76 GLU A O 1
ATOM 624 N N . LEU A 1 77 ? 22.991 -15.781 -8.313 1.00 89.06 77 LEU A N 1
ATOM 625 C CA . LEU A 1 77 ? 21.851 -15.478 -7.454 1.00 89.06 77 LEU A CA 1
ATOM 626 C C . LEU A 1 77 ? 20.580 -15.293 -8.286 1.00 89.06 77 LEU A C 1
ATOM 628 O O . LEU A 1 77 ? 20.592 -14.718 -9.382 1.00 89.06 77 LEU A O 1
ATOM 632 N N . SER A 1 78 ? 19.459 -15.722 -7.714 1.00 91.06 78 SER A N 1
ATOM 633 C CA . SER A 1 78 ? 18.145 -15.453 -8.282 1.00 91.06 78 SER A CA 1
ATOM 634 C C . SER A 1 78 ? 17.864 -13.947 -8.322 1.00 91.06 78 SER A C 1
ATOM 636 O O . SER A 1 78 ? 18.376 -13.162 -7.520 1.00 91.06 78 SER A O 1
ATOM 638 N N . LEU A 1 79 ? 16.988 -13.529 -9.240 1.00 90.62 79 LEU A N 1
ATOM 639 C CA . LEU A 1 79 ? 16.549 -12.134 -9.324 1.00 90.62 79 LEU A CA 1
ATOM 640 C C . LEU A 1 79 ? 15.975 -11.635 -7.987 1.00 90.62 79 LEU A C 1
ATOM 642 O O . LEU A 1 79 ? 16.221 -10.496 -7.610 1.00 90.62 79 LEU A O 1
ATOM 646 N N . GLU A 1 80 ? 15.229 -12.472 -7.266 1.00 92.12 80 GLU A N 1
ATOM 647 C CA . GLU A 1 80 ? 14.641 -12.102 -5.976 1.00 92.12 80 GLU A CA 1
ATOM 648 C C . GLU A 1 80 ? 15.717 -11.800 -4.925 1.00 92.12 80 GLU A C 1
ATOM 650 O O . GLU A 1 80 ? 15.651 -10.774 -4.247 1.00 92.12 80 GLU A O 1
ATOM 655 N N . GLU A 1 81 ? 16.756 -12.632 -4.835 1.00 94.31 81 GLU A N 1
ATOM 656 C CA . GLU A 1 81 ? 17.894 -12.393 -3.940 1.00 94.31 81 GLU A CA 1
ATOM 657 C C . GLU A 1 81 ? 18.631 -11.100 -4.299 1.00 94.31 81 GLU A C 1
ATOM 659 O O . GLU A 1 81 ? 18.957 -10.304 -3.416 1.00 94.31 81 GLU A O 1
ATOM 664 N N . VAL A 1 82 ? 18.841 -10.842 -5.591 1.00 94.62 82 VAL A N 1
ATOM 665 C CA . VAL A 1 82 ? 19.497 -9.618 -6.064 1.00 94.62 82 VAL A CA 1
ATOM 666 C C . VAL A 1 82 ? 18.647 -8.375 -5.785 1.00 94.62 82 VAL A C 1
ATOM 668 O O . VAL A 1 82 ? 19.185 -7.356 -5.349 1.00 94.62 82 VAL A O 1
ATOM 671 N N . LEU A 1 83 ? 17.326 -8.446 -5.978 1.00 93.75 83 LEU A N 1
ATOM 672 C CA . LEU A 1 83 ? 16.412 -7.357 -5.628 1.00 93.75 83 LEU A CA 1
ATOM 673 C C . LEU A 1 83 ? 16.431 -7.082 -4.121 1.00 93.75 83 LEU A C 1
ATOM 675 O O . LEU A 1 83 ? 16.488 -5.921 -3.732 1.00 93.75 83 LEU A O 1
ATOM 679 N N . ASN A 1 84 ? 16.489 -8.116 -3.276 1.00 93.25 84 ASN A N 1
ATOM 680 C CA . ASN A 1 84 ? 16.613 -7.950 -1.825 1.00 93.25 84 ASN A CA 1
ATOM 681 C C . ASN A 1 84 ? 17.925 -7.247 -1.427 1.00 93.25 84 ASN A C 1
ATOM 683 O O . ASN A 1 84 ? 17.917 -6.357 -0.570 1.00 93.25 84 ASN A O 1
ATOM 687 N N . LEU A 1 85 ? 19.048 -7.600 -2.068 1.00 95.31 85 LEU A N 1
ATOM 688 C CA . LEU A 1 85 ? 20.327 -6.904 -1.879 1.00 95.31 85 LEU A CA 1
ATOM 689 C C . LEU A 1 85 ? 20.238 -5.434 -2.312 1.00 95.31 85 LEU A C 1
ATOM 691 O O . LEU A 1 85 ? 20.682 -4.551 -1.575 1.00 95.31 85 LEU A O 1
ATOM 695 N N . ALA A 1 86 ? 19.624 -5.167 -3.467 1.00 95.19 86 ALA A N 1
ATOM 696 C CA . ALA A 1 86 ? 19.432 -3.815 -3.982 1.00 95.19 86 ALA A CA 1
ATOM 697 C C . ALA A 1 86 ? 18.546 -2.971 -3.052 1.00 95.19 86 ALA A C 1
ATOM 699 O O . ALA A 1 86 ? 18.897 -1.839 -2.726 1.00 95.19 86 ALA A O 1
ATOM 700 N N . THR A 1 87 ? 17.432 -3.526 -2.561 1.00 92.31 87 THR A N 1
ATOM 701 C CA . THR A 1 87 ? 16.545 -2.852 -1.603 1.00 92.31 87 THR A CA 1
ATOM 702 C C . THR A 1 87 ? 17.299 -2.466 -0.336 1.00 92.31 87 THR A C 1
ATOM 704 O O . THR A 1 87 ? 17.199 -1.322 0.101 1.00 92.31 87 THR A O 1
ATOM 707 N N . LYS A 1 88 ? 18.108 -3.373 0.228 1.00 93.00 88 LYS A N 1
ATOM 708 C CA . LYS A 1 88 ? 18.941 -3.054 1.395 1.00 93.00 88 LYS A CA 1
ATOM 709 C C . LYS A 1 88 ? 19.936 -1.928 1.092 1.00 93.00 88 LYS A C 1
ATOM 711 O O . LYS A 1 88 ? 20.040 -0.983 1.866 1.00 93.00 88 LYS A O 1
ATOM 716 N N . HIS A 1 89 ? 20.612 -1.992 -0.055 1.00 94.88 89 HIS A N 1
ATOM 717 C CA . HIS A 1 89 ? 21.553 -0.955 -0.487 1.00 94.88 89 HIS A CA 1
ATOM 718 C C . HIS A 1 89 ? 20.896 0.428 -0.597 1.00 94.88 89 HIS A C 1
ATOM 720 O O . HIS A 1 89 ? 21.465 1.403 -0.110 1.00 94.88 89 HIS A O 1
ATOM 726 N N . PHE A 1 90 ? 19.703 0.523 -1.192 1.00 93.75 90 PHE A N 1
ATOM 727 C CA . PHE A 1 90 ? 18.976 1.791 -1.331 1.00 93.75 90 PHE A CA 1
ATOM 728 C C . PHE A 1 90 ? 18.412 2.322 -0.007 1.00 93.75 90 PHE A C 1
ATOM 730 O O . PHE A 1 90 ? 18.249 3.533 0.137 1.00 93.75 90 PHE A O 1
ATOM 737 N N . LEU A 1 91 ? 18.128 1.448 0.964 1.00 89.88 91 LEU A N 1
ATOM 738 C CA . LEU A 1 91 ? 17.756 1.864 2.319 1.00 89.88 91 LEU A CA 1
ATOM 739 C C . LEU A 1 91 ? 18.943 2.499 3.055 1.00 89.88 91 LEU A C 1
ATOM 741 O O . LEU A 1 91 ? 18.780 3.547 3.682 1.00 89.88 91 LEU A O 1
ATOM 745 N N . ASP A 1 92 ? 20.126 1.892 2.935 1.00 93.12 92 ASP A N 1
ATOM 746 C CA . ASP A 1 92 ? 21.360 2.384 3.557 1.00 93.12 92 ASP A CA 1
ATOM 747 C C . ASP A 1 92 ? 21.905 3.637 2.836 1.00 93.12 92 ASP A C 1
ATOM 749 O O . ASP A 1 92 ? 22.512 4.505 3.463 1.00 93.12 92 ASP A O 1
ATOM 753 N N . ASN A 1 93 ? 21.647 3.769 1.529 1.00 92.81 93 ASN A N 1
ATOM 754 C CA . ASN A 1 93 ? 22.147 4.848 0.671 1.00 92.81 93 ASN A CA 1
ATOM 755 C C . ASN A 1 93 ? 21.002 5.528 -0.094 1.00 92.81 93 ASN A C 1
ATOM 757 O O . ASN A 1 93 ? 20.827 5.306 -1.293 1.00 92.81 93 ASN A O 1
ATOM 761 N N . LYS A 1 94 ? 20.232 6.383 0.588 1.00 87.69 94 LYS A N 1
ATOM 762 C CA . LYS A 1 94 ? 18.994 6.980 0.044 1.00 87.69 94 LYS A CA 1
ATOM 763 C C . LYS A 1 94 ? 19.162 7.757 -1.267 1.00 87.69 94 LYS A C 1
ATOM 765 O O . LYS A 1 94 ? 18.245 7.744 -2.083 1.00 87.69 94 LYS A O 1
ATOM 770 N N . ASP A 1 95 ? 20.317 8.391 -1.472 1.00 91.38 95 ASP A N 1
ATOM 771 C CA . ASP A 1 95 ? 20.615 9.175 -2.681 1.00 91.38 95 ASP A CA 1
ATOM 772 C C . ASP A 1 95 ? 21.083 8.304 -3.862 1.00 91.38 95 ASP A C 1
ATOM 774 O O . ASP A 1 95 ? 21.242 8.786 -4.983 1.00 91.38 95 ASP A O 1
ATOM 778 N N . SER A 1 96 ? 21.338 7.012 -3.629 1.00 94.44 96 SER A N 1
ATOM 779 C CA . SER A 1 96 ? 21.761 6.086 -4.673 1.00 94.44 96 SER A CA 1
ATOM 780 C C . SER A 1 96 ? 20.573 5.698 -5.552 1.00 94.44 96 SER A C 1
ATOM 782 O O . SER A 1 96 ? 19.548 5.226 -5.066 1.00 94.44 96 SER A O 1
ATOM 784 N N . ILE A 1 97 ? 20.736 5.855 -6.866 1.00 94.81 97 ILE A N 1
ATOM 785 C CA . ILE A 1 97 ? 19.718 5.488 -7.864 1.00 94.81 97 ILE A CA 1
ATOM 786 C C . ILE A 1 97 ? 20.097 4.249 -8.683 1.00 94.81 97 ILE A C 1
ATOM 788 O O . ILE A 1 97 ? 19.344 3.811 -9.552 1.00 94.81 97 ILE A O 1
ATOM 792 N N . HIS A 1 98 ? 21.284 3.690 -8.445 1.00 97.12 98 HIS A N 1
ATOM 793 C CA . HIS A 1 98 ? 21.807 2.546 -9.180 1.00 97.12 98 HIS A CA 1
ATOM 794 C C . HIS A 1 98 ? 22.557 1.601 -8.248 1.00 97.12 98 HIS A C 1
ATOM 796 O O . HIS A 1 98 ? 23.347 2.024 -7.407 1.00 97.12 98 HIS A O 1
ATOM 802 N N . PHE A 1 99 ? 22.304 0.312 -8.430 1.00 96.94 99 PHE A N 1
ATOM 803 C CA . PHE A 1 99 ? 22.998 -0.783 -7.779 1.00 96.94 99 PHE A CA 1
ATOM 804 C C . PHE A 1 99 ? 23.357 -1.826 -8.839 1.00 96.94 99 PHE A C 1
ATOM 806 O O . PHE A 1 99 ? 22.591 -2.071 -9.775 1.00 96.94 99 PHE A O 1
ATOM 813 N N . SER A 1 100 ? 24.524 -2.444 -8.704 1.00 96.25 100 SER A N 1
ATOM 814 C CA . SER A 1 100 ? 24.947 -3.539 -9.573 1.00 96.25 100 SER A CA 1
ATOM 815 C C . SER A 1 100 ? 25.505 -4.690 -8.758 1.00 96.25 100 SER A C 1
ATOM 817 O O . SER A 1 100 ? 26.254 -4.469 -7.805 1.00 96.25 100 SER A O 1
ATOM 819 N N . TYR A 1 101 ? 25.182 -5.908 -9.173 1.00 95.12 101 TYR A N 1
ATOM 820 C CA . TYR A 1 101 ? 25.708 -7.133 -8.591 1.00 95.12 101 TYR A CA 1
ATOM 821 C C . TYR A 1 101 ? 25.876 -8.172 -9.697 1.00 95.12 101 TYR A C 1
ATOM 823 O O . TYR A 1 101 ? 24.893 -8.539 -10.340 1.00 95.12 101 TYR A O 1
ATOM 831 N N . GLN A 1 102 ? 27.112 -8.633 -9.926 1.00 91.25 102 GLN A N 1
ATOM 832 C CA . GLN A 1 102 ? 27.452 -9.413 -11.127 1.00 91.25 102 GLN A CA 1
ATOM 833 C C . GLN A 1 102 ? 26.973 -8.657 -12.387 1.00 91.25 102 GLN A C 1
ATOM 835 O O . GLN A 1 102 ? 27.121 -7.437 -12.452 1.00 91.25 102 GLN A O 1
ATOM 840 N N . GLU A 1 103 ? 26.342 -9.347 -13.338 1.00 93.94 103 GLU A N 1
ATOM 841 C CA . GLU A 1 103 ? 25.773 -8.743 -14.550 1.00 93.94 103 GLU A CA 1
ATOM 842 C C . GLU A 1 103 ? 24.414 -8.053 -14.327 1.00 93.94 103 GLU A C 1
ATOM 844 O O . GLU A 1 103 ? 23.828 -7.505 -15.261 1.00 93.94 103 GLU A O 1
ATOM 849 N N . TRP A 1 104 ? 23.851 -8.094 -13.113 1.00 96.00 104 TRP A N 1
ATOM 850 C CA . TRP A 1 104 ? 22.597 -7.400 -12.824 1.00 96.00 104 TRP A CA 1
ATOM 851 C C . TRP A 1 104 ? 22.820 -5.914 -12.575 1.00 96.00 104 TRP A C 1
ATOM 853 O O . TRP A 1 104 ? 23.614 -5.514 -11.722 1.00 96.00 104 TRP A O 1
ATOM 863 N N . HIS A 1 105 ? 22.003 -5.098 -13.233 1.00 97.12 105 HIS A N 1
ATOM 864 C CA . HIS A 1 105 ? 21.868 -3.678 -12.950 1.00 97.12 105 HIS A CA 1
ATOM 865 C C . HIS A 1 105 ? 20.449 -3.378 -12.476 1.00 97.12 105 HIS A C 1
ATOM 867 O O . HIS A 1 105 ? 19.479 -3.699 -13.162 1.00 97.12 105 HIS A O 1
ATOM 873 N N . ILE A 1 106 ? 20.338 -2.721 -11.324 1.00 97.69 106 ILE A N 1
ATOM 874 C CA . ILE A 1 106 ? 19.085 -2.294 -10.714 1.00 97.69 106 ILE A CA 1
ATOM 875 C C . ILE A 1 106 ? 19.094 -0.775 -10.651 1.00 97.69 106 ILE A C 1
ATOM 877 O O . ILE A 1 106 ? 19.999 -0.168 -10.082 1.00 97.69 106 ILE A O 1
ATOM 881 N N . VAL A 1 107 ? 18.091 -0.160 -11.261 1.00 97.19 107 VAL A N 1
ATOM 882 C CA . VAL A 1 107 ? 17.915 1.288 -11.322 1.00 97.19 107 VAL A CA 1
ATOM 883 C C . VAL A 1 107 ? 16.645 1.648 -10.566 1.00 97.19 107 VAL A C 1
ATOM 885 O O . VAL A 1 107 ? 15.589 1.060 -10.807 1.00 97.19 107 VAL A O 1
ATOM 888 N N . LYS A 1 108 ? 16.758 2.607 -9.653 1.00 95.62 108 LYS A N 1
ATOM 889 C CA . LYS A 1 108 ? 15.657 3.125 -8.846 1.00 95.62 108 LYS A CA 1
ATOM 890 C C . LYS A 1 108 ? 15.014 4.307 -9.567 1.00 95.62 108 LYS A C 1
ATOM 892 O O . LYS A 1 108 ? 15.699 5.256 -9.927 1.00 95.62 108 LYS A O 1
ATOM 897 N N . ILE A 1 109 ? 13.703 4.248 -9.756 1.00 95.19 109 ILE A N 1
ATOM 898 C CA . ILE A 1 109 ? 12.880 5.366 -10.223 1.00 95.19 109 ILE A CA 1
ATOM 899 C C . ILE A 1 109 ? 12.389 6.141 -8.995 1.00 95.19 109 ILE A C 1
ATOM 901 O O . ILE A 1 109 ? 12.239 5.559 -7.918 1.00 95.19 109 ILE A O 1
ATOM 905 N N . SER A 1 110 ? 12.133 7.443 -9.122 1.00 93.50 110 SER A N 1
ATOM 906 C CA . SER A 1 110 ? 11.594 8.224 -8.009 1.00 93.50 110 SER A CA 1
ATOM 907 C C . SER A 1 110 ? 10.293 7.589 -7.478 1.00 93.50 110 SER A C 1
ATOM 909 O O . SER A 1 110 ? 9.397 7.271 -8.257 1.00 93.50 110 SER A O 1
ATOM 911 N N . PRO A 1 111 ? 10.171 7.333 -6.167 1.00 93.31 111 PRO A N 1
ATOM 912 C CA . PRO A 1 111 ? 8.886 6.990 -5.568 1.00 93.31 111 PRO A CA 1
ATOM 913 C C . PRO A 1 111 ? 7.998 8.240 -5.530 1.00 93.31 111 PRO A C 1
ATOM 915 O O . PRO A 1 111 ? 8.492 9.370 -5.504 1.00 93.31 111 PRO A O 1
ATOM 918 N N . GLY A 1 112 ? 6.681 8.060 -5.492 1.00 92.44 112 GLY A N 1
ATOM 919 C CA . GLY A 1 112 ? 5.783 9.201 -5.377 1.00 92.44 112 GLY A CA 1
ATOM 920 C C . GLY A 1 112 ? 4.323 8.934 -5.705 1.00 92.44 112 GLY A C 1
ATOM 921 O O . GLY A 1 112 ? 3.903 7.835 -6.084 1.00 92.44 112 GLY A O 1
ATOM 922 N N . ASN A 1 113 ? 3.539 9.998 -5.553 1.00 91.00 113 ASN A N 1
ATOM 923 C CA . ASN A 1 113 ? 2.146 10.040 -5.965 1.00 91.00 113 ASN A CA 1
ATOM 924 C C . ASN A 1 113 ? 2.044 10.489 -7.428 1.00 91.00 113 ASN A C 1
ATOM 926 O O . ASN A 1 113 ? 1.878 11.672 -7.718 1.00 9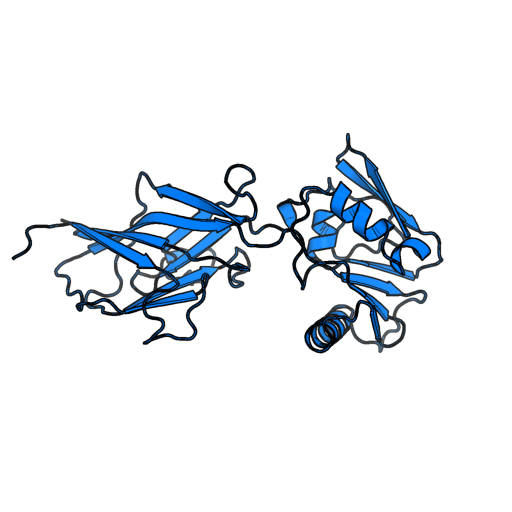1.00 113 ASN A O 1
ATOM 930 N N . TYR A 1 114 ? 2.176 9.534 -8.341 1.00 92.88 114 TYR A N 1
ATOM 931 C CA . TYR A 1 114 ? 1.905 9.742 -9.759 1.00 92.88 114 TYR A CA 1
ATOM 932 C C . TYR A 1 114 ? 0.392 9.748 -9.996 1.00 92.88 114 TYR A C 1
ATOM 934 O O . TYR A 1 114 ? -0.299 8.820 -9.574 1.00 92.88 114 TYR A O 1
ATOM 942 N N . GLU A 1 115 ? -0.128 10.766 -10.683 1.00 89.62 115 GLU A N 1
ATOM 943 C CA . GLU A 1 115 ? -1.566 10.875 -10.970 1.00 89.62 115 GLU A CA 1
ATOM 944 C C . GLU A 1 115 ? -1.991 9.978 -12.142 1.00 89.62 115 GLU A C 1
ATOM 946 O O . GLU A 1 115 ? -3.139 9.533 -12.219 1.00 89.62 115 GLU A O 1
ATOM 951 N N . SER A 1 116 ? -1.064 9.686 -13.059 1.00 93.81 116 SER A N 1
ATOM 952 C CA . SER A 1 116 ? -1.324 8.907 -14.266 1.00 93.81 116 SER A CA 1
ATOM 953 C C . SER A 1 116 ? -0.157 7.998 -14.668 1.00 93.81 116 SER A C 1
ATOM 955 O O . SER A 1 116 ? 0.980 8.141 -14.217 1.00 93.81 116 SER A O 1
ATOM 957 N N . ILE A 1 117 ? -0.434 7.057 -15.576 1.00 95.69 117 ILE A N 1
ATOM 958 C CA . ILE A 1 117 ? 0.607 6.224 -16.197 1.00 95.69 117 ILE A CA 1
ATOM 959 C C . ILE A 1 117 ? 1.533 7.066 -17.081 1.00 95.69 117 ILE A C 1
ATOM 961 O O . ILE A 1 117 ? 2.721 6.764 -17.189 1.00 95.69 117 ILE A O 1
ATOM 965 N N . GLU A 1 118 ? 1.027 8.134 -17.697 1.00 96.06 118 GLU A N 1
ATOM 966 C CA . GLU A 1 118 ? 1.853 9.071 -18.452 1.00 96.06 118 GLU A CA 1
ATOM 967 C C . GLU A 1 118 ? 2.920 9.757 -17.596 1.00 96.06 118 GLU A C 1
ATOM 969 O O . GLU A 1 118 ? 4.034 9.954 -18.087 1.00 96.06 118 GLU A O 1
ATOM 974 N N . ASP A 1 119 ? 2.623 10.069 -16.334 1.00 95.81 119 ASP A N 1
ATOM 975 C CA . ASP A 1 119 ? 3.594 10.684 -15.422 1.00 95.81 119 ASP A CA 1
ATOM 976 C C . ASP A 1 119 ? 4.718 9.701 -15.083 1.00 95.81 119 ASP A C 1
ATOM 978 O O . ASP A 1 119 ? 5.896 10.049 -15.174 1.00 95.81 119 ASP A O 1
ATOM 982 N N . VAL A 1 120 ? 4.369 8.438 -14.806 1.00 95.94 120 VAL A N 1
ATOM 983 C CA . VAL A 1 120 ? 5.348 7.357 -14.592 1.00 95.94 120 VAL A CA 1
ATOM 984 C C . VAL A 1 120 ? 6.227 7.170 -15.832 1.00 95.94 120 VAL A C 1
ATOM 986 O O . VAL A 1 120 ? 7.449 7.085 -15.738 1.00 95.94 120 VAL A O 1
ATOM 989 N N . ILE A 1 121 ? 5.630 7.145 -17.025 1.00 96.06 121 ILE A N 1
ATOM 990 C CA . ILE A 1 121 ? 6.373 7.008 -18.286 1.00 96.06 121 ILE A CA 1
ATOM 991 C C . ILE A 1 121 ? 7.281 8.209 -18.539 1.00 96.06 121 ILE A C 1
ATOM 993 O O . ILE A 1 121 ? 8.385 8.042 -19.060 1.00 96.06 121 ILE A O 1
ATOM 997 N N . THR A 1 122 ? 6.830 9.411 -18.189 1.00 95.88 122 THR A N 1
ATOM 998 C CA . THR A 1 122 ? 7.619 10.638 -18.317 1.00 95.88 122 THR A CA 1
ATOM 999 C C . THR A 1 122 ? 8.842 10.584 -17.410 1.00 95.88 122 THR A C 1
ATOM 1001 O O . THR A 1 122 ? 9.946 10.851 -17.884 1.00 95.88 122 THR A O 1
ATOM 1004 N N . GLU A 1 123 ? 8.674 10.159 -16.157 1.00 95.56 123 GLU A N 1
ATOM 1005 C CA . GLU A 1 123 ? 9.785 9.941 -15.228 1.00 95.56 123 GLU A CA 1
ATOM 1006 C C . GLU A 1 123 ? 10.794 8.931 -15.795 1.00 95.56 123 GLU A C 1
ATOM 1008 O O . GLU A 1 123 ? 11.979 9.237 -15.941 1.00 95.56 123 GLU A O 1
ATOM 1013 N N . ILE A 1 124 ? 10.322 7.749 -16.208 1.00 95.50 124 ILE A N 1
ATOM 1014 C CA . ILE A 1 124 ? 11.179 6.684 -16.752 1.00 95.50 124 ILE A CA 1
ATOM 1015 C C . ILE A 1 124 ? 11.949 7.163 -17.993 1.00 95.50 124 ILE A C 1
ATOM 1017 O O . ILE A 1 124 ? 13.146 6.906 -18.128 1.00 95.50 124 ILE A O 1
ATOM 1021 N N . ASN A 1 125 ? 11.280 7.872 -18.904 1.00 96.12 125 ASN A N 1
ATOM 1022 C CA . ASN A 1 125 ? 11.887 8.366 -20.141 1.00 96.12 125 ASN A CA 1
ATOM 1023 C C . ASN A 1 125 ? 12.888 9.507 -19.921 1.00 96.12 125 ASN A C 1
ATOM 1025 O O . ASN A 1 125 ? 13.766 9.705 -20.764 1.00 96.12 125 ASN A O 1
ATOM 1029 N N . ASN A 1 126 ? 12.762 10.262 -18.830 1.00 95.88 126 ASN A N 1
ATOM 1030 C CA . ASN A 1 126 ? 13.677 11.351 -18.492 1.00 95.88 126 ASN A CA 1
ATOM 1031 C C . ASN A 1 126 ? 14.840 10.895 -17.602 1.00 95.88 126 ASN A C 1
ATOM 1033 O O . ASN A 1 126 ? 15.867 11.577 -17.555 1.00 95.88 126 ASN A O 1
ATOM 1037 N N . HIS A 1 127 ? 14.720 9.731 -16.962 1.00 96.56 127 HIS A N 1
ATOM 1038 C CA . HIS A 1 127 ? 15.732 9.178 -16.072 1.00 96.56 127 HIS A CA 1
ATOM 1039 C C . HIS A 1 127 ? 17.089 8.993 -16.776 1.00 96.56 127 HIS A C 1
ATOM 1041 O O . HIS A 1 127 ? 17.194 8.403 -17.854 1.00 96.56 127 HIS A O 1
ATOM 1047 N N . GLU A 1 128 ? 18.169 9.450 -16.137 1.00 94.75 128 GLU A N 1
ATOM 1048 C CA . GLU A 1 128 ? 19.492 9.611 -16.757 1.00 94.75 128 GLU A CA 1
ATOM 1049 C C . GLU A 1 128 ? 20.129 8.325 -17.312 1.00 94.75 128 GLU A C 1
ATOM 1051 O O . GLU A 1 128 ? 20.746 8.359 -18.386 1.00 94.75 128 GLU A O 1
ATOM 1056 N N . ILE A 1 129 ? 19.958 7.203 -16.604 1.00 94.75 129 ILE A N 1
ATOM 1057 C CA . ILE A 1 129 ? 20.384 5.859 -17.023 1.00 94.75 129 ILE A CA 1
ATOM 1058 C C . ILE A 1 129 ? 19.359 5.241 -17.986 1.00 94.75 129 ILE A C 1
ATOM 1060 O O . ILE A 1 129 ? 19.713 4.863 -19.104 1.00 94.75 129 ILE A O 1
ATOM 1064 N N . ILE A 1 130 ? 18.085 5.172 -17.579 1.00 95.38 130 ILE A N 1
ATOM 1065 C CA . ILE A 1 130 ? 17.043 4.411 -18.285 1.00 95.38 130 ILE A CA 1
ATOM 1066 C C . ILE A 1 130 ? 16.815 4.927 -19.710 1.00 95.38 130 ILE A C 1
ATOM 1068 O O . ILE A 1 130 ? 16.751 4.122 -20.640 1.00 95.38 130 ILE A O 1
ATOM 1072 N N . ARG A 1 131 ? 16.806 6.251 -19.920 1.00 94.50 131 ARG A N 1
ATOM 1073 C CA . ARG A 1 131 ? 16.578 6.873 -21.240 1.00 94.50 131 ARG A CA 1
ATOM 1074 C C . ARG A 1 131 ? 17.557 6.427 -22.331 1.00 94.50 131 ARG A C 1
ATOM 1076 O O . ARG A 1 131 ? 17.253 6.512 -23.519 1.00 94.50 131 ARG A O 1
ATOM 1083 N N . LYS A 1 132 ? 18.760 5.987 -21.938 1.00 93.69 132 LYS A N 1
ATOM 1084 C CA . LYS A 1 132 ? 19.792 5.486 -22.861 1.00 93.69 132 LYS A CA 1
ATOM 1085 C C . LYS A 1 132 ? 19.496 4.052 -23.306 1.00 93.69 132 LYS A C 1
ATOM 1087 O O . LYS A 1 132 ? 19.834 3.681 -24.425 1.00 93.69 132 LYS A O 1
ATOM 1092 N N . LEU A 1 133 ? 18.855 3.269 -22.442 1.00 93.38 133 LEU A N 1
ATOM 1093 C CA . LEU A 1 133 ? 18.558 1.853 -22.651 1.00 93.38 133 LEU A CA 1
ATOM 1094 C C . LEU A 1 133 ? 17.232 1.671 -23.384 1.00 93.38 133 LEU A C 1
ATOM 1096 O O . LEU A 1 133 ? 17.133 0.885 -24.328 1.00 93.38 133 LEU A O 1
ATOM 1100 N N . ILE A 1 134 ? 16.210 2.411 -22.956 1.00 93.56 134 ILE A N 1
ATOM 1101 C CA . ILE A 1 134 ? 14.832 2.205 -23.383 1.00 93.56 134 ILE A CA 1
ATOM 1102 C C . ILE A 1 134 ? 14.048 3.510 -23.511 1.00 93.56 134 ILE A C 1
ATOM 1104 O O . ILE A 1 134 ? 14.392 4.536 -22.931 1.00 93.56 134 ILE A O 1
ATOM 1108 N N . ASN A 1 135 ? 12.962 3.455 -24.278 1.00 94.12 135 ASN A N 1
ATOM 1109 C CA . ASN A 1 135 ? 11.980 4.521 -24.399 1.00 94.12 135 ASN A CA 1
ATOM 1110 C C . ASN A 1 135 ? 10.561 3.944 -24.404 1.00 94.12 135 ASN A C 1
ATOM 1112 O O . ASN A 1 135 ? 10.252 3.046 -25.188 1.00 94.12 135 ASN A O 1
ATOM 1116 N N . PHE A 1 136 ? 9.693 4.490 -23.564 1.00 94.00 136 PHE A N 1
ATOM 1117 C CA . PHE A 1 136 ? 8.293 4.113 -23.464 1.00 94.00 136 PHE A CA 1
ATOM 1118 C C . PHE A 1 136 ? 7.377 5.040 -24.250 1.00 94.00 136 PHE A C 1
ATOM 1120 O O . PHE A 1 136 ? 7.571 6.255 -24.307 1.00 94.00 136 PHE A O 1
ATOM 1127 N N . LYS A 1 137 ? 6.316 4.451 -24.799 1.00 94.69 137 LYS A N 1
ATOM 1128 C CA . LYS A 1 137 ? 5.174 5.144 -25.388 1.00 94.69 137 LYS A CA 1
ATOM 1129 C C . LYS A 1 137 ? 3.886 4.613 -24.781 1.00 94.69 137 LYS A C 1
ATOM 1131 O O . LYS A 1 137 ? 3.759 3.417 -24.535 1.00 94.69 137 LYS A O 1
ATOM 1136 N N . TYR A 1 138 ? 2.912 5.495 -24.615 1.00 96.25 138 TYR A N 1
ATOM 1137 C CA . TYR A 1 138 ? 1.588 5.148 -24.118 1.00 96.25 138 TYR A CA 1
ATOM 1138 C C . TYR A 1 138 ? 0.530 5.421 -25.177 1.00 96.25 138 TYR A C 1
ATOM 1140 O O . TYR A 1 138 ? 0.476 6.509 -25.753 1.00 96.25 138 TYR A O 1
ATOM 1148 N N . ASN A 1 139 ? -0.322 4.436 -25.435 1.00 95.94 139 ASN A N 1
ATOM 1149 C CA . ASN A 1 139 ? -1.504 4.624 -26.260 1.00 95.94 139 ASN A CA 1
ATOM 1150 C C . ASN A 1 139 ? -2.699 4.927 -25.354 1.00 95.94 139 ASN A C 1
ATOM 1152 O O . ASN A 1 139 ? -3.212 4.030 -24.695 1.00 95.94 139 ASN A O 1
ATOM 1156 N N . ARG A 1 140 ? -3.175 6.176 -25.376 1.00 94.56 140 ARG A N 1
ATOM 1157 C CA . ARG A 1 140 ? -4.303 6.643 -24.551 1.00 94.56 140 ARG A CA 1
ATOM 1158 C C . ARG A 1 140 ? -5.637 5.959 -24.854 1.00 94.56 140 ARG A C 1
ATOM 1160 O O . ARG A 1 140 ? -6.489 5.892 -23.977 1.00 94.56 140 ARG A O 1
ATOM 1167 N N . ILE A 1 141 ? -5.823 5.457 -26.075 1.00 94.56 141 ILE A N 1
ATOM 1168 C CA . ILE A 1 141 ? -7.069 4.804 -26.497 1.00 94.56 141 ILE A CA 1
ATOM 1169 C C . ILE A 1 141 ? -7.108 3.378 -25.953 1.00 94.56 141 ILE A C 1
ATOM 1171 O O . ILE A 1 141 ? -8.059 2.988 -25.284 1.00 94.56 141 ILE A O 1
ATOM 1175 N N . THR A 1 142 ? -6.058 2.595 -26.209 1.00 95.69 142 THR A N 1
ATOM 1176 C CA . THR A 1 142 ? -5.991 1.198 -25.747 1.00 95.69 142 THR A CA 1
ATOM 1177 C C . THR A 1 142 ? -5.501 1.074 -24.307 1.00 95.69 142 THR A C 1
ATOM 1179 O O . THR A 1 142 ? -5.487 -0.031 -23.770 1.00 95.69 142 THR A O 1
ATOM 1182 N N . LYS A 1 143 ? -5.032 2.180 -23.718 1.00 96.69 143 LYS A N 1
ATOM 1183 C CA . LYS A 1 143 ? -4.333 2.258 -22.430 1.00 96.69 143 LYS A CA 1
ATOM 1184 C C . LYS A 1 143 ? -3.131 1.316 -22.333 1.00 96.69 143 LYS A C 1
ATOM 1186 O O . LYS A 1 143 ? -2.803 0.838 -21.258 1.00 96.69 143 LYS A O 1
ATOM 1191 N N . ARG A 1 144 ? -2.478 1.006 -23.457 1.00 96.62 144 ARG A N 1
ATOM 1192 C CA . ARG A 1 144 ? -1.341 0.068 -23.491 1.00 96.62 144 ARG A CA 1
ATOM 1193 C C . ARG A 1 144 ? -0.013 0.795 -23.554 1.00 96.62 144 ARG A C 1
ATOM 1195 O O . ARG A 1 144 ? 0.092 1.860 -24.169 1.00 96.62 144 ARG A O 1
ATOM 1202 N N . VAL A 1 145 ? 0.991 0.171 -22.954 1.00 96.69 145 VAL A N 1
ATOM 1203 C CA . VAL A 1 145 ? 2.364 0.659 -22.895 1.00 96.69 145 VAL A CA 1
ATOM 1204 C C . VAL A 1 145 ? 3.212 -0.110 -23.902 1.00 96.69 145 VAL A C 1
ATOM 1206 O O . VAL A 1 145 ? 3.131 -1.332 -24.017 1.00 96.69 145 VAL A O 1
ATOM 1209 N N . PHE A 1 146 ? 4.021 0.628 -24.653 1.00 94.56 146 PHE A N 1
ATOM 1210 C CA . PHE A 1 146 ? 4.918 0.108 -25.675 1.00 94.56 146 PHE A CA 1
ATOM 1211 C C . PHE A 1 146 ? 6.344 0.514 -25.348 1.00 94.56 146 PHE A C 1
ATOM 1213 O O . PHE A 1 146 ? 6.627 1.682 -25.089 1.00 94.56 146 PHE A O 1
ATOM 1220 N N . LEU A 1 147 ? 7.244 -0.452 -25.416 1.00 93.75 147 LEU A N 1
ATOM 1221 C CA . LEU A 1 147 ? 8.650 -0.307 -25.113 1.00 93.75 147 LEU A CA 1
ATOM 1222 C C . LEU A 1 147 ? 9.477 -0.341 -26.399 1.00 93.75 147 LEU A C 1
ATOM 1224 O O . LEU A 1 147 ? 9.423 -1.284 -27.184 1.00 93.75 147 LEU A O 1
ATOM 1228 N N . LYS A 1 148 ? 10.319 0.663 -26.602 1.00 91.69 148 LYS A N 1
ATOM 1229 C CA . LYS A 1 148 ? 11.401 0.615 -27.580 1.00 91.69 148 LYS A CA 1
ATOM 1230 C C . LYS A 1 148 ? 12.711 0.420 -26.832 1.00 91.69 148 LYS A C 1
ATOM 1232 O O . LYS A 1 148 ? 13.112 1.279 -26.058 1.00 91.69 148 LYS A O 1
ATOM 1237 N N . VAL A 1 149 ? 13.379 -0.696 -27.091 1.00 88.69 149 VAL A N 1
ATOM 1238 C CA . VAL A 1 149 ? 14.722 -0.959 -26.566 1.00 88.69 149 VAL A CA 1
ATOM 1239 C C . VAL A 1 149 ? 15.743 -0.410 -27.560 1.00 88.69 149 VAL A C 1
ATOM 1241 O O . VAL A 1 149 ? 15.655 -0.711 -28.753 1.00 88.69 149 VAL A O 1
ATOM 1244 N N . ASN A 1 150 ? 16.659 0.427 -27.077 1.00 89.19 150 ASN A N 1
ATOM 1245 C CA . ASN A 1 150 ? 17.693 1.087 -27.877 1.00 89.19 150 ASN A CA 1
ATOM 1246 C C . ASN A 1 150 ? 19.029 0.327 -27.846 1.00 89.19 150 ASN A C 1
ATOM 1248 O O . ASN A 1 150 ? 19.877 0.558 -28.705 1.00 89.19 150 ASN A O 1
ATOM 1252 N N . THR A 1 151 ? 19.208 -0.575 -26.881 1.00 87.12 151 THR A N 1
ATOM 1253 C CA . THR A 1 151 ? 20.409 -1.396 -26.689 1.00 87.12 151 THR A CA 1
ATOM 1254 C C . THR A 1 151 ? 20.074 -2.889 -26.707 1.00 87.12 151 THR A C 1
ATOM 1256 O O . THR A 1 151 ? 18.922 -3.291 -26.549 1.00 87.12 151 THR A O 1
ATOM 1259 N N . THR A 1 152 ? 21.073 -3.744 -26.920 1.00 90.81 152 THR A N 1
ATOM 1260 C CA . THR A 1 152 ? 20.882 -5.195 -26.797 1.00 90.81 152 THR A CA 1
ATOM 1261 C C . THR A 1 152 ? 20.821 -5.561 -25.317 1.00 90.81 152 THR A C 1
ATOM 1263 O O . THR A 1 152 ? 21.793 -5.356 -24.597 1.00 90.81 152 THR A O 1
ATOM 1266 N N . LEU A 1 153 ? 19.681 -6.086 -24.869 1.00 94.06 153 LEU A N 1
ATOM 1267 C CA . LEU A 1 153 ? 19.462 -6.566 -23.505 1.00 94.06 153 LEU A CA 1
ATOM 1268 C C . LEU A 1 153 ? 19.031 -8.031 -23.556 1.00 94.06 153 LEU A C 1
ATOM 1270 O O . LEU A 1 153 ? 18.232 -8.409 -24.414 1.00 94.06 153 LEU A O 1
ATOM 1274 N N . SER A 1 154 ? 19.538 -8.842 -22.631 1.00 94.50 154 SER A N 1
ATOM 1275 C CA . SER A 1 154 ? 19.111 -10.232 -22.463 1.00 94.50 154 SER A CA 1
ATOM 1276 C C . SER A 1 154 ? 17.895 -10.322 -21.546 1.00 94.50 154 SER A C 1
ATOM 1278 O O . SER A 1 154 ? 16.938 -11.040 -21.844 1.00 94.50 154 SER A O 1
ATOM 1280 N N . VAL A 1 155 ? 17.894 -9.538 -20.463 1.00 95.06 155 VAL A N 1
ATOM 1281 C CA . VAL A 1 155 ? 16.772 -9.426 -19.526 1.00 95.06 155 VAL A CA 1
ATOM 1282 C C . VAL A 1 155 ? 16.481 -7.961 -19.254 1.00 95.06 155 VAL A C 1
ATOM 1284 O O . VAL A 1 155 ? 17.395 -7.155 -19.083 1.00 95.06 155 VAL A O 1
ATOM 1287 N N . LEU A 1 156 ? 15.194 -7.637 -19.196 1.00 96.44 156 LEU A N 1
ATOM 12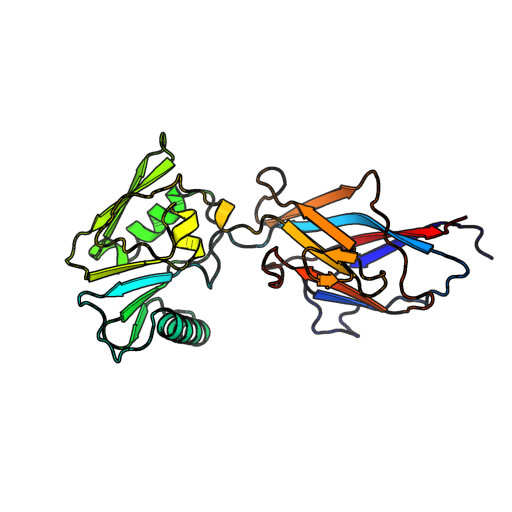88 C CA . LEU A 1 156 ? 14.679 -6.358 -18.736 1.00 96.44 156 LEU A CA 1
ATOM 1289 C C . LEU A 1 156 ? 13.332 -6.588 -18.054 1.00 96.44 156 LEU A C 1
ATOM 1291 O O . LEU A 1 156 ? 12.477 -7.278 -18.610 1.00 96.44 156 LEU A O 1
ATOM 1295 N N . GLY A 1 157 ? 13.130 -5.961 -16.904 1.00 95.88 157 GLY A N 1
ATOM 1296 C CA . GLY A 1 157 ? 11.852 -5.970 -16.210 1.00 95.88 157 GLY A CA 1
ATOM 1297 C C . GLY A 1 157 ? 11.782 -4.912 -15.117 1.00 95.88 157 GLY A C 1
ATOM 1298 O O . GLY A 1 157 ? 12.673 -4.070 -14.976 1.00 95.88 157 GLY A O 1
ATOM 1299 N N . PHE A 1 158 ? 10.694 -4.957 -14.356 1.00 95.69 158 PHE A N 1
ATOM 1300 C CA . PHE A 1 158 ? 10.410 -4.025 -13.268 1.00 95.69 158 PHE A CA 1
ATOM 1301 C C . PHE A 1 158 ? 10.051 -4.776 -11.992 1.00 95.69 158 PHE A C 1
ATOM 1303 O O . PHE A 1 158 ? 9.677 -5.950 -12.037 1.00 95.69 158 PHE A O 1
ATOM 1310 N N . SER A 1 159 ? 10.112 -4.078 -10.858 1.00 94.69 159 SER A N 1
ATOM 1311 C CA . SER A 1 159 ? 9.460 -4.506 -9.621 1.00 94.69 159 SER A CA 1
ATOM 1312 C C . SER A 1 159 ? 8.029 -4.964 -9.912 1.00 94.69 159 SER A C 1
ATOM 1314 O O . SER A 1 159 ? 7.331 -4.421 -10.775 1.00 94.69 159 SER A O 1
ATOM 1316 N N . ARG A 1 160 ? 7.581 -5.982 -9.171 1.00 92.94 160 ARG A N 1
ATOM 1317 C CA . ARG A 1 160 ? 6.312 -6.675 -9.426 1.00 92.94 160 ARG A CA 1
ATOM 1318 C C . ARG A 1 160 ? 5.138 -5.712 -9.604 1.00 92.94 160 ARG A C 1
ATOM 1320 O O . ARG A 1 160 ? 4.375 -5.864 -10.555 1.00 92.94 160 ARG A O 1
ATOM 1327 N N . ARG A 1 161 ? 4.978 -4.737 -8.703 1.00 92.38 161 ARG A N 1
ATOM 1328 C CA . ARG A 1 161 ? 3.859 -3.791 -8.780 1.00 92.38 161 ARG A CA 1
ATOM 1329 C C . ARG A 1 161 ? 3.995 -2.805 -9.933 1.00 92.38 161 ARG A C 1
ATOM 1331 O O . ARG A 1 161 ? 3.008 -2.604 -10.633 1.00 92.38 161 ARG A O 1
ATOM 1338 N N . LEU A 1 162 ? 5.187 -2.270 -10.196 1.00 95.12 162 LEU A N 1
ATOM 1339 C CA . LEU A 1 162 ? 5.398 -1.360 -11.325 1.00 95.12 162 LEU A CA 1
ATOM 1340 C C . LEU A 1 162 ? 5.142 -2.046 -12.669 1.00 95.12 162 LEU A C 1
ATOM 1342 O O . LEU A 1 162 ? 4.508 -1.460 -13.544 1.00 95.12 162 LEU A O 1
ATOM 1346 N N . ALA A 1 163 ? 5.555 -3.309 -12.821 1.00 95.50 163 ALA A N 1
ATOM 1347 C CA . ALA A 1 163 ? 5.230 -4.104 -14.004 1.00 95.50 163 ALA A CA 1
ATOM 1348 C C . ALA A 1 163 ? 3.708 -4.190 -14.218 1.00 95.50 163 ALA A C 1
ATOM 1350 O O . ALA A 1 163 ? 3.224 -3.901 -15.314 1.00 95.50 163 ALA A O 1
ATOM 1351 N N . LEU A 1 164 ? 2.954 -4.506 -13.158 1.00 95.19 164 LEU A N 1
ATOM 1352 C CA . LEU A 1 164 ? 1.490 -4.578 -13.199 1.00 95.19 164 LEU A CA 1
ATOM 1353 C C . LEU A 1 164 ? 0.847 -3.218 -13.498 1.00 95.19 164 LEU A C 1
ATOM 1355 O O . LEU A 1 164 ? -0.065 -3.152 -14.321 1.00 95.19 164 LEU A O 1
ATOM 1359 N N . GLN A 1 165 ? 1.336 -2.130 -12.893 1.00 95.69 165 GLN A N 1
ATOM 1360 C CA . GLN A 1 165 ? 0.857 -0.771 -13.170 1.00 95.69 165 GLN A CA 1
ATOM 1361 C C . GLN A 1 165 ? 1.051 -0.395 -14.638 1.00 95.69 165 GLN A C 1
ATOM 1363 O O . GLN A 1 165 ? 0.155 0.179 -15.250 1.00 95.69 165 GLN A O 1
ATOM 1368 N N . LEU A 1 166 ? 2.185 -0.771 -15.228 1.00 96.31 166 LEU A N 1
ATOM 1369 C CA . LEU A 1 166 ? 2.484 -0.561 -16.645 1.00 96.31 166 LEU A CA 1
ATOM 1370 C C . LEU A 1 166 ? 1.772 -1.568 -17.576 1.00 96.31 166 LEU A C 1
ATOM 1372 O O . LEU A 1 166 ? 1.885 -1.459 -18.798 1.00 96.31 166 LEU A O 1
ATOM 1376 N N . GLY A 1 167 ? 1.011 -2.523 -17.030 1.00 96.44 167 GLY A N 1
ATOM 1377 C CA . GLY A 1 167 ? 0.220 -3.506 -17.779 1.00 96.44 167 GLY A CA 1
ATOM 1378 C C . GLY A 1 167 ? 1.004 -4.730 -18.276 1.00 96.44 167 GLY A C 1
ATOM 1379 O O . GLY A 1 167 ? 0.511 -5.469 -19.136 1.00 96.44 167 GLY A O 1
ATOM 1380 N N . PHE A 1 168 ? 2.223 -4.942 -17.782 1.00 96.06 168 PHE A N 1
ATOM 1381 C CA . PHE A 1 168 ? 3.057 -6.112 -18.071 1.00 96.06 168 PHE A CA 1
ATOM 1382 C C . PHE A 1 168 ? 2.827 -7.228 -17.042 1.00 96.06 168 PHE A C 1
ATOM 1384 O O . PHE A 1 168 ? 2.288 -6.988 -15.959 1.00 96.06 168 PHE A O 1
ATOM 1391 N N . GLN A 1 169 ? 3.237 -8.458 -17.367 1.00 94.44 169 GLN A N 1
ATOM 1392 C CA . GLN A 1 169 ? 3.329 -9.509 -16.346 1.00 94.44 169 GLN A CA 1
ATOM 1393 C C . GLN A 1 169 ? 4.634 -9.344 -15.542 1.00 94.44 169 GLN A C 1
ATOM 1395 O O . GLN A 1 169 ? 5.651 -8.979 -16.132 1.00 94.44 169 GLN A O 1
ATOM 1400 N N . PRO A 1 170 ? 4.646 -9.602 -14.220 1.00 92.31 170 PRO A N 1
ATOM 1401 C CA . PRO A 1 170 ? 5.841 -9.428 -13.383 1.00 92.31 170 PRO A CA 1
ATOM 1402 C C . PRO A 1 170 ? 7.076 -10.232 -13.814 1.00 92.31 170 PRO A C 1
ATOM 1404 O O . PRO A 1 170 ? 8.202 -9.796 -13.599 1.00 92.31 170 PRO A O 1
ATOM 1407 N N . ASP A 1 171 ? 6.858 -11.407 -14.394 1.00 90.94 171 ASP A N 1
ATOM 1408 C CA . ASP A 1 171 ? 7.862 -12.359 -14.873 1.00 90.94 171 ASP A CA 1
ATOM 1409 C C . ASP A 1 171 ? 8.164 -12.207 -16.375 1.00 90.94 171 ASP A C 1
ATOM 1411 O O . ASP A 1 171 ? 8.990 -12.931 -16.936 1.00 90.94 171 ASP A O 1
ATOM 1415 N N . GLN A 1 172 ? 7.520 -11.246 -17.046 1.00 91.38 172 GLN A N 1
ATOM 1416 C CA . GLN A 1 172 ? 7.715 -10.999 -18.468 1.00 91.38 172 GLN A CA 1
ATOM 1417 C C . GLN A 1 172 ? 9.085 -10.379 -18.738 1.00 91.38 172 GLN A C 1
ATOM 1419 O O . GLN A 1 172 ? 9.414 -9.305 -18.234 1.00 91.38 172 GLN A O 1
ATOM 1424 N N . ASN A 1 173 ? 9.860 -11.000 -19.628 1.00 94.00 173 ASN A N 1
ATOM 1425 C CA . ASN A 1 173 ? 11.104 -10.411 -20.109 1.00 94.00 173 ASN A CA 1
ATOM 1426 C C . ASN A 1 173 ? 10.833 -9.390 -21.227 1.00 94.00 173 ASN A C 1
ATOM 1428 O O . ASN A 1 173 ? 10.627 -9.738 -22.398 1.00 94.00 173 ASN A O 1
ATOM 1432 N N . LEU A 1 174 ? 10.913 -8.113 -20.867 1.00 94.44 174 LEU A N 1
ATOM 1433 C CA . LEU A 1 174 ? 10.583 -6.989 -21.741 1.00 94.44 174 LEU A CA 1
ATOM 1434 C C . LEU A 1 174 ? 11.629 -6.724 -22.831 1.00 94.44 174 LEU A C 1
ATOM 1436 O O . LEU A 1 174 ? 11.370 -5.979 -23.779 1.00 94.44 174 LEU A O 1
ATOM 1440 N N . ALA A 1 175 ? 12.801 -7.361 -22.753 1.00 92.06 175 ALA A N 1
ATOM 1441 C CA . ALA A 1 175 ? 13.766 -7.328 -23.847 1.00 92.06 175 ALA A CA 1
ATOM 1442 C C . ALA A 1 175 ? 13.230 -8.056 -25.097 1.00 92.06 175 ALA A C 1
ATOM 1444 O O . ALA A 1 175 ? 13.548 -7.671 -26.228 1.00 92.06 175 ALA A O 1
ATOM 1445 N N . LYS A 1 176 ? 12.376 -9.072 -24.896 1.00 88.44 176 LYS A N 1
ATOM 1446 C CA . LYS A 1 176 ? 11.774 -9.896 -25.954 1.00 88.44 176 LYS A CA 1
ATOM 1447 C C . LYS A 1 176 ? 10.383 -9.394 -26.337 1.00 88.44 176 LYS A C 1
ATOM 1449 O O . LYS A 1 176 ? 10.108 -9.179 -27.516 1.00 88.44 176 LYS A O 1
ATOM 1454 N N . GLU A 1 177 ? 9.528 -9.160 -25.346 1.00 85.50 177 GLU A N 1
ATOM 1455 C CA . GLU A 1 177 ? 8.135 -8.762 -25.550 1.00 85.50 177 GLU A CA 1
ATOM 1456 C C . GLU A 1 177 ? 7.900 -7.313 -25.134 1.00 85.50 177 GLU A C 1
ATOM 1458 O O . GLU A 1 177 ? 7.936 -6.947 -23.965 1.00 85.50 177 GLU A O 1
ATOM 1463 N N . LYS A 1 178 ? 7.651 -6.465 -26.129 1.00 88.69 178 LYS A N 1
ATOM 1464 C CA . LYS A 1 178 ? 7.745 -5.009 -25.976 1.00 88.69 178 LYS A CA 1
ATOM 1465 C C . LYS A 1 178 ? 6.409 -4.302 -25.757 1.00 88.69 178 LYS A C 1
ATOM 1467 O O . LYS A 1 178 ? 6.370 -3.078 -25.708 1.00 88.69 178 LYS A O 1
ATOM 1472 N N . THR A 1 179 ? 5.303 -5.035 -25.694 1.00 92.94 179 THR A N 1
ATOM 1473 C CA . THR A 1 179 ? 3.958 -4.457 -25.558 1.00 92.94 179 THR A CA 1
ATOM 1474 C C . THR A 1 179 ? 3.281 -5.014 -24.322 1.00 92.94 179 THR A C 1
ATOM 1476 O O . THR A 1 179 ? 3.345 -6.218 -24.079 1.00 92.94 179 THR A O 1
ATOM 1479 N N . SER A 1 180 ? 2.622 -4.140 -23.563 1.00 94.94 180 SER A N 1
ATOM 1480 C CA . SER A 1 180 ? 1.885 -4.533 -22.369 1.00 94.94 180 SER A CA 1
ATOM 1481 C C . SER A 1 180 ? 0.732 -5.474 -22.731 1.00 94.94 180 SER A C 1
ATOM 1483 O O . SER A 1 180 ? -0.062 -5.205 -23.643 1.00 94.94 180 SER A O 1
ATOM 1485 N N . ALA A 1 181 ? 0.633 -6.600 -22.021 1.00 93.06 181 ALA A N 1
ATOM 1486 C CA . ALA A 1 181 ? -0.446 -7.567 -22.218 1.00 93.06 181 ALA A CA 1
ATOM 1487 C C . ALA A 1 181 ? -1.807 -6.939 -21.863 1.00 93.06 181 ALA A C 1
ATOM 1489 O O . ALA A 1 181 ? -2.805 -7.109 -22.577 1.00 93.06 181 ALA A O 1
ATOM 1490 N N . HIS A 1 182 ? -1.808 -6.119 -20.810 1.00 95.44 182 HIS A N 1
ATOM 1491 C CA . HIS A 1 182 ? -2.986 -5.489 -20.231 1.00 95.44 182 HIS A CA 1
ATOM 1492 C C . HIS A 1 182 ? -2.952 -3.962 -20.365 1.00 95.44 182 HIS A C 1
ATOM 1494 O O . HIS A 1 182 ? -1.885 -3.372 -20.574 1.00 95.44 182 HIS A O 1
ATOM 1500 N N . PRO A 1 183 ? -4.120 -3.303 -20.267 1.00 96.81 183 PRO A N 1
ATOM 1501 C CA . PRO A 1 183 ? -4.201 -1.876 -19.994 1.00 96.81 183 PRO A CA 1
ATOM 1502 C C . PRO A 1 183 ? -3.408 -1.505 -18.738 1.00 96.81 183 PRO A C 1
ATOM 1504 O O . PRO A 1 183 ? -3.590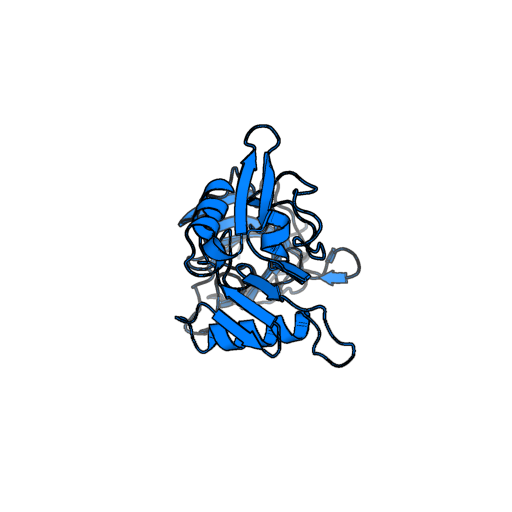 -2.116 -17.687 1.00 96.81 183 PRO A O 1
ATOM 1507 N N . ALA A 1 184 ? -2.557 -0.494 -18.848 1.00 96.94 184 ALA A N 1
ATOM 1508 C CA . ALA A 1 184 ? -1.859 0.092 -17.722 1.00 96.94 184 ALA A CA 1
ATOM 1509 C C . ALA A 1 184 ? -2.836 0.867 -16.830 1.00 96.94 184 ALA A C 1
ATOM 1511 O O . ALA A 1 184 ? -3.785 1.500 -17.309 1.00 96.94 184 ALA A O 1
ATOM 1512 N N . ASN A 1 185 ? -2.600 0.808 -15.525 1.00 94.62 185 ASN A N 1
ATOM 1513 C CA . ASN A 1 185 ? -3.446 1.433 -14.526 1.00 94.62 185 ASN A CA 1
ATOM 1514 C C . ASN A 1 185 ? -2.633 1.819 -13.289 1.00 94.62 185 ASN A C 1
ATOM 1516 O O . ASN A 1 185 ? -2.116 0.962 -12.576 1.00 94.62 185 ASN A O 1
ATOM 1520 N N . ILE A 1 186 ? -2.569 3.120 -13.005 1.00 93.06 186 ILE A N 1
ATOM 1521 C CA . ILE A 1 186 ? -1.804 3.635 -11.868 1.00 93.06 186 ILE A CA 1
ATOM 1522 C C . ILE A 1 186 ? -2.369 3.147 -10.526 1.00 93.06 186 ILE A C 1
ATOM 1524 O O . ILE A 1 186 ? -1.612 2.827 -9.608 1.00 93.06 186 ILE A O 1
ATOM 1528 N N . TRP A 1 187 ? -3.693 2.962 -10.462 1.00 90.50 187 TRP A N 1
ATOM 1529 C CA . TRP A 1 187 ? -4.423 2.497 -9.282 1.00 90.50 187 TRP A CA 1
ATOM 1530 C C . TRP A 1 187 ? -4.044 1.084 -8.841 1.00 90.50 187 TRP A C 1
ATOM 1532 O O . TRP A 1 187 ? -4.316 0.717 -7.706 1.00 90.50 187 TRP A O 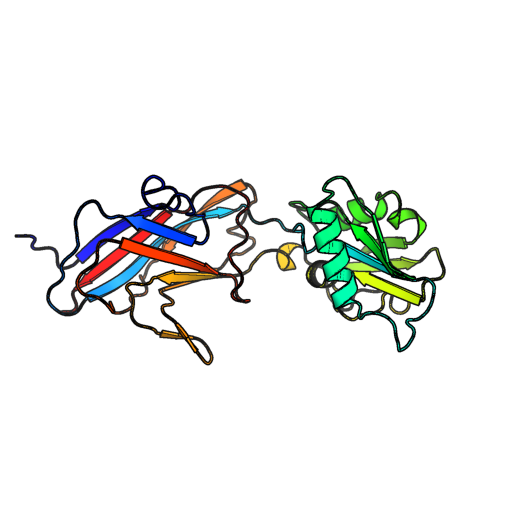1
ATOM 1542 N N . THR A 1 188 ? -3.379 0.298 -9.692 1.00 89.19 188 THR A N 1
ATOM 1543 C CA . THR A 1 188 ? -2.869 -1.026 -9.312 1.00 89.19 188 THR A CA 1
ATOM 1544 C C . THR A 1 188 ? -1.756 -0.954 -8.256 1.00 89.19 188 THR A C 1
ATOM 1546 O O . THR A 1 188 ? -1.504 -1.947 -7.579 1.00 89.19 188 THR A O 1
ATOM 1549 N N . GLY A 1 189 ? -1.108 0.203 -8.075 1.00 86.75 189 GLY A N 1
ATOM 1550 C CA . GLY A 1 189 ? -0.155 0.418 -6.976 1.00 86.75 189 GLY A CA 1
ATOM 1551 C C . GLY A 1 189 ? -0.797 0.873 -5.667 1.00 86.75 189 GLY A C 1
ATOM 1552 O O . GLY A 1 189 ? -0.151 0.843 -4.624 1.00 86.75 189 GLY A O 1
ATOM 1553 N N . ILE A 1 190 ? -2.072 1.258 -5.702 1.00 90.50 190 ILE A N 1
ATOM 1554 C CA . ILE A 1 190 ? -2.810 1.716 -4.531 1.00 90.50 190 ILE A CA 1
ATOM 1555 C C . ILE A 1 190 ? -3.486 0.511 -3.856 1.00 90.50 190 ILE A C 1
ATOM 1557 O O . ILE A 1 190 ? -4.181 -0.248 -4.538 1.00 90.50 190 ILE A O 1
ATOM 1561 N N . PRO A 1 191 ? -3.332 0.311 -2.530 1.00 91.75 191 PRO A N 1
ATOM 1562 C CA . PRO A 1 191 ? -4.071 -0.722 -1.812 1.00 91.75 191 PRO A CA 1
ATOM 1563 C C . PRO A 1 191 ? -5.576 -0.564 -2.035 1.00 91.75 191 PRO A C 1
ATOM 1565 O O . PRO A 1 191 ? -6.122 0.511 -1.807 1.00 91.75 191 PRO A O 1
ATOM 1568 N N . SER A 1 192 ? -6.247 -1.631 -2.466 1.00 92.06 192 SER A N 1
ATOM 1569 C CA . SER A 1 192 ? -7.678 -1.592 -2.802 1.00 92.06 192 SER A CA 1
ATOM 1570 C C . SER A 1 192 ? -8.590 -1.746 -1.583 1.00 92.06 192 SER A C 1
ATOM 1572 O O . SER A 1 192 ? -9.766 -1.383 -1.631 1.00 92.06 192 SER A O 1
ATOM 1574 N N . GLN A 1 193 ? -8.075 -2.311 -0.489 1.00 94.62 193 GLN A N 1
ATOM 1575 C CA . GLN A 1 193 ? -8.844 -2.651 0.704 1.00 94.62 193 GLN A CA 1
ATOM 1576 C C . GLN A 1 193 ? -7.992 -2.520 1.968 1.00 94.62 193 GLN A C 1
ATOM 1578 O O . GLN A 1 193 ? -6.809 -2.858 1.975 1.00 94.62 193 GLN A O 1
ATOM 1583 N N . MET A 1 194 ? -8.630 -2.073 3.048 1.00 96.69 194 MET A N 1
ATOM 1584 C CA . MET A 1 194 ? -8.097 -2.073 4.406 1.00 96.69 194 MET A CA 1
ATOM 1585 C C . MET A 1 194 ? -8.841 -3.107 5.244 1.00 96.69 194 MET A C 1
ATOM 1587 O O . MET A 1 194 ? -10.049 -2.989 5.458 1.00 96.69 194 MET A O 1
ATOM 1591 N N . PHE A 1 195 ? -8.111 -4.093 5.748 1.00 97.50 195 PHE A N 1
ATOM 1592 C CA . PHE A 1 195 ? -8.600 -5.101 6.679 1.00 97.50 195 PHE A CA 1
ATOM 1593 C C . PHE A 1 195 ? -8.334 -4.611 8.098 1.00 97.50 195 PHE A C 1
ATOM 1595 O O . PHE A 1 195 ? -7.178 -4.490 8.498 1.00 97.50 195 PHE A O 1
ATOM 1602 N N . ILE A 1 196 ? -9.396 -4.299 8.839 1.00 98.38 196 ILE A N 1
ATOM 1603 C CA . ILE A 1 196 ? -9.315 -3.744 10.191 1.00 98.38 196 ILE A CA 1
ATOM 1604 C C . ILE A 1 196 ? -9.544 -4.868 11.193 1.00 98.38 196 ILE A C 1
ATOM 1606 O O . ILE A 1 196 ? -10.659 -5.379 11.320 1.00 98.38 196 ILE A O 1
ATOM 1610 N N . TYR A 1 197 ? -8.493 -5.225 11.916 1.00 98.38 197 TYR A N 1
ATOM 1611 C CA . TYR A 1 197 ? -8.502 -6.198 12.997 1.00 98.38 197 TYR A CA 1
ATOM 1612 C C . TYR A 1 197 ? -8.611 -5.492 14.344 1.00 98.38 197 TYR A C 1
ATOM 1614 O O . TYR A 1 197 ? -8.082 -4.392 14.521 1.00 98.38 197 TYR A O 1
ATOM 1622 N N . CYS A 1 198 ? -9.302 -6.129 15.284 1.00 98.38 198 CYS A N 1
ATOM 1623 C CA . CYS A 1 198 ? -9.544 -5.583 16.611 1.00 98.38 198 CYS A CA 1
ATOM 1624 C C . CYS A 1 198 ? -9.436 -6.690 17.658 1.00 98.38 198 CYS A C 1
ATOM 1626 O O . CYS A 1 198 ? -10.176 -7.666 17.613 1.00 98.38 198 CYS A O 1
ATOM 1628 N N . ASP A 1 199 ? -8.533 -6.555 18.619 1.00 97.88 199 ASP A N 1
ATOM 1629 C CA . ASP A 1 199 ? -8.213 -7.633 19.561 1.00 97.88 199 ASP A CA 1
ATOM 1630 C C . ASP A 1 199 ? -9.361 -8.007 20.522 1.00 97.88 199 ASP A C 1
ATOM 1632 O O . ASP A 1 199 ? -9.301 -9.036 21.199 1.00 97.88 199 ASP A O 1
ATOM 1636 N N . ILE A 1 200 ? -10.403 -7.183 20.654 1.00 97.88 200 ILE A N 1
ATOM 1637 C CA . ILE A 1 200 ? -11.537 -7.441 21.560 1.00 97.88 200 ILE A CA 1
ATOM 1638 C C . ILE A 1 200 ? -12.682 -8.240 20.926 1.00 97.88 200 ILE A C 1
ATOM 1640 O O . ILE A 1 200 ? -13.593 -8.636 21.658 1.00 97.88 200 ILE A O 1
ATOM 1644 N N . VAL A 1 201 ? -12.660 -8.496 19.614 1.00 98.25 201 VAL A N 1
ATOM 1645 C CA . VAL A 1 201 ? -13.745 -9.216 18.923 1.00 98.25 201 VAL A CA 1
ATOM 1646 C C . VAL A 1 201 ? -13.457 -10.702 18.768 1.00 98.25 201 VAL A C 1
ATOM 1648 O O . VAL A 1 201 ? -12.303 -11.126 18.753 1.00 98.25 201 VAL A O 1
ATOM 1651 N N . GLU A 1 202 ? -14.514 -11.505 18.673 1.00 97.75 202 GLU A N 1
ATOM 1652 C CA . GLU A 1 202 ? -14.380 -12.933 18.396 1.00 97.75 202 GLU A CA 1
ATOM 1653 C C . GLU A 1 202 ? -13.744 -13.177 17.017 1.00 97.75 202 GLU A C 1
ATOM 1655 O O . GLU A 1 202 ? -14.103 -12.495 16.048 1.00 97.75 202 GLU A O 1
ATOM 1660 N N . PRO A 1 203 ? -12.835 -14.163 16.885 1.00 97.69 203 PRO A N 1
ATOM 1661 C CA . PRO A 1 203 ? -12.296 -14.554 15.590 1.00 97.69 203 PRO A CA 1
ATOM 1662 C C . PRO A 1 203 ? -13.401 -14.942 14.601 1.00 97.69 203 PRO A C 1
ATOM 1664 O O . PRO A 1 203 ? -14.263 -15.765 14.899 1.00 97.69 203 PRO A O 1
ATOM 1667 N N . GLN A 1 204 ? -13.348 -14.357 13.409 1.00 96.19 204 GLN A N 1
ATOM 1668 C CA . GLN A 1 204 ? -14.239 -14.623 12.286 1.00 96.19 204 GLN A CA 1
ATOM 1669 C C . GLN A 1 204 ? -13.538 -15.525 11.266 1.00 96.19 204 GLN A C 1
ATOM 1671 O O . GLN A 1 204 ? -12.310 -15.511 11.160 1.00 96.19 204 GLN A O 1
ATOM 1676 N N . LEU A 1 205 ? -14.312 -16.287 10.490 1.00 94.94 205 LEU A N 1
ATOM 1677 C CA . LEU A 1 205 ? -13.779 -17.056 9.366 1.00 94.94 205 LEU A CA 1
ATOM 1678 C C . LEU A 1 205 ? -13.427 -16.106 8.214 1.00 94.94 205 LEU A C 1
ATOM 1680 O O . LEU A 1 205 ? -14.310 -15.476 7.633 1.00 94.94 205 LEU A O 1
ATOM 1684 N N . VAL A 1 206 ? -12.139 -16.014 7.885 1.00 91.31 206 VAL A N 1
ATOM 1685 C CA . VAL A 1 206 ? -11.607 -15.169 6.813 1.00 91.31 206 VAL A CA 1
ATOM 1686 C C . VAL A 1 206 ? -10.786 -16.045 5.877 1.00 91.31 206 VAL A C 1
ATOM 1688 O O . VAL A 1 206 ? -9.645 -16.387 6.173 1.00 91.31 206 VAL A O 1
ATOM 1691 N N . GLY A 1 207 ? -11.378 -16.435 4.747 1.00 89.19 207 GLY A N 1
ATOM 1692 C CA . GLY A 1 207 ? -10.749 -17.393 3.837 1.00 89.19 207 GLY A CA 1
ATOM 1693 C C . GLY A 1 207 ? -10.541 -18.747 4.521 1.00 89.19 207 GLY A C 1
ATOM 1694 O O . GLY A 1 207 ? -11.511 -19.399 4.905 1.00 89.19 207 GLY A O 1
ATOM 1695 N N . ASP A 1 208 ? -9.283 -19.154 4.667 1.00 91.38 208 ASP A N 1
ATOM 1696 C CA . ASP A 1 208 ? -8.833 -20.398 5.298 1.00 91.38 208 ASP A CA 1
ATOM 1697 C C . ASP A 1 208 ? -8.339 -20.223 6.749 1.00 91.38 208 ASP A C 1
ATOM 1699 O O . ASP A 1 208 ? -7.899 -21.195 7.366 1.00 91.38 208 ASP A O 1
ATOM 1703 N N . VAL A 1 209 ? -8.444 -19.018 7.328 1.00 93.94 209 VAL A N 1
ATOM 1704 C CA . VAL A 1 209 ? -7.983 -18.715 8.694 1.00 93.94 209 VAL A CA 1
ATOM 1705 C C . VAL A 1 209 ? -9.091 -18.144 9.585 1.00 93.94 209 VAL A C 1
ATOM 1707 O O . VAL A 1 209 ? -10.055 -17.540 9.115 1.00 93.94 209 VAL A O 1
ATOM 1710 N N . LEU A 1 210 ? -8.949 -18.312 10.905 1.00 96.56 210 LEU A N 1
ATOM 1711 C CA . LEU A 1 210 ? -9.734 -17.573 11.898 1.00 96.56 210 LEU A CA 1
ATOM 1712 C C . LEU A 1 210 ? -8.957 -16.326 12.321 1.00 96.56 210 LEU A C 1
ATOM 1714 O O . LEU A 1 210 ? -7.828 -16.439 12.799 1.00 96.56 210 LEU A O 1
ATOM 1718 N N . ALA A 1 211 ? -9.559 -15.148 12.178 1.00 96.62 211 ALA A N 1
ATOM 1719 C CA . ALA A 1 211 ? -8.913 -13.883 12.518 1.00 96.62 211 ALA A CA 1
ATOM 1720 C C . ALA A 1 211 ? -9.907 -12.895 13.148 1.00 96.62 211 ALA A C 1
ATOM 1722 O O . ALA A 1 211 ? -11.075 -12.887 12.760 1.00 96.62 211 ALA A O 1
ATOM 1723 N N . PRO A 1 212 ? -9.482 -12.027 14.086 1.00 97.50 212 PRO A N 1
ATOM 1724 C CA . PRO A 1 212 ? -10.353 -11.041 14.732 1.00 97.50 212 PRO A CA 1
ATOM 1725 C C . PRO A 1 212 ? -10.625 -9.834 13.808 1.00 97.50 212 PRO A C 1
ATOM 1727 O O . PRO A 1 212 ? -10.337 -8.682 14.138 1.00 97.50 212 PRO A O 1
ATOM 1730 N N . LEU A 1 213 ? -11.116 -10.111 12.595 1.00 97.69 213 LEU A N 1
ATOM 1731 C CA . LEU A 1 213 ? -11.431 -9.128 11.565 1.00 97.69 213 LEU A CA 1
ATOM 1732 C C . LEU A 1 213 ? -12.755 -8.440 11.902 1.00 97.69 213 LEU A C 1
ATOM 1734 O O . LEU A 1 213 ? -13.809 -9.069 11.935 1.00 97.69 213 LEU A O 1
ATOM 1738 N N . LEU A 1 214 ? -12.699 -7.129 12.104 1.00 97.88 214 LEU A N 1
ATOM 1739 C CA . LEU A 1 214 ? -13.857 -6.317 12.452 1.00 97.88 214 LEU A CA 1
ATOM 1740 C C . LEU A 1 214 ? -14.562 -5.753 11.210 1.00 97.88 214 LEU A C 1
ATOM 1742 O O . LEU A 1 214 ? -15.793 -5.702 11.148 1.00 97.88 214 LEU A O 1
ATOM 1746 N N . ARG A 1 215 ? -13.800 -5.305 10.204 1.00 97.44 215 ARG A N 1
ATOM 1747 C CA . ARG A 1 215 ? -14.357 -4.700 8.982 1.00 97.44 215 ARG A CA 1
ATOM 1748 C C . ARG A 1 215 ? -13.339 -4.698 7.842 1.00 97.44 215 ARG A C 1
ATOM 1750 O O . ARG A 1 215 ? -12.145 -4.549 8.081 1.00 97.44 215 ARG A O 1
ATOM 1757 N N . ILE A 1 216 ? -13.837 -4.766 6.609 1.00 96.50 216 ILE A N 1
ATOM 1758 C CA . ILE A 1 216 ? -13.084 -4.428 5.394 1.00 96.50 216 ILE A CA 1
ATOM 1759 C C . ILE A 1 216 ? -13.590 -3.080 4.871 1.00 96.50 216 ILE A C 1
ATOM 1761 O O . ILE A 1 216 ? -14.804 -2.859 4.784 1.00 96.50 216 ILE A O 1
ATOM 1765 N N . VAL A 1 217 ? -12.670 -2.175 4.544 1.00 96.31 217 VAL A N 1
ATOM 1766 C CA . VAL A 1 217 ? -12.967 -0.850 3.985 1.00 96.31 217 VAL A CA 1
ATOM 1767 C C . VAL A 1 217 ? -12.325 -0.734 2.611 1.00 96.31 217 VAL A C 1
ATOM 1769 O O . VAL A 1 217 ? -11.113 -0.872 2.482 1.00 96.31 217 VAL A O 1
ATOM 1772 N N . ASN A 1 218 ? -13.135 -0.475 1.587 1.00 94.88 218 ASN A N 1
ATOM 1773 C CA . ASN A 1 218 ? -12.651 -0.350 0.215 1.00 94.88 218 ASN A CA 1
ATOM 1774 C C . ASN A 1 218 ? -12.028 1.027 -0.027 1.00 94.88 218 ASN A C 1
ATOM 1776 O O . ASN A 1 218 ? -12.602 2.059 0.332 1.00 94.88 218 ASN A O 1
ATOM 1780 N N . VAL A 1 219 ? -10.900 1.025 -0.722 1.00 92.50 219 VAL A N 1
ATOM 1781 C CA . VAL A 1 219 ? -10.233 2.201 -1.271 1.00 92.50 219 VAL A CA 1
ATOM 1782 C C . VAL A 1 219 ? -10.428 2.166 -2.785 1.00 92.50 219 VAL A C 1
ATOM 1784 O O . VAL A 1 219 ? -10.153 1.177 -3.457 1.00 92.50 219 VAL A O 1
ATOM 1787 N N . THR A 1 220 ? -10.966 3.248 -3.319 1.00 88.88 220 THR A N 1
ATOM 1788 C CA . THR A 1 220 ? -11.405 3.398 -4.706 1.00 88.88 220 THR A CA 1
ATOM 1789 C C . THR A 1 220 ? -10.966 4.762 -5.216 1.00 88.88 220 THR A C 1
ATOM 1791 O O . THR A 1 220 ? -10.674 5.658 -4.424 1.00 88.88 220 THR A O 1
ATOM 1794 N N . SER A 1 221 ? -10.993 4.956 -6.532 1.00 82.69 221 SER A N 1
ATOM 1795 C CA . SER A 1 221 ? -10.708 6.264 -7.130 1.00 82.69 221 SER A CA 1
ATOM 1796 C C . SER A 1 221 ? -11.603 7.385 -6.604 1.00 82.69 221 SER A C 1
ATOM 1798 O O . SER A 1 221 ? -11.179 8.531 -6.530 1.00 82.69 221 SER A O 1
ATOM 1800 N N . ASP A 1 222 ? -12.827 7.055 -6.195 1.00 83.62 222 ASP A N 1
ATOM 1801 C CA . ASP A 1 222 ? -13.827 8.039 -5.775 1.00 83.62 222 ASP A CA 1
ATOM 1802 C C . ASP A 1 222 ? -13.629 8.496 -4.324 1.00 83.62 222 ASP A C 1
ATOM 1804 O O . ASP A 1 222 ? -14.185 9.507 -3.886 1.00 83.62 222 ASP A O 1
ATOM 1808 N N . ASN A 1 223 ? -12.868 7.732 -3.537 1.00 83.56 223 ASN A N 1
ATOM 1809 C CA . ASN A 1 223 ? -12.641 8.007 -2.122 1.00 83.56 223 ASN A CA 1
ATOM 1810 C C . ASN A 1 223 ? -11.165 8.157 -1.750 1.00 83.56 223 ASN A C 1
ATOM 1812 O O . ASN A 1 223 ? -10.862 8.256 -0.561 1.00 83.56 223 ASN A O 1
ATOM 1816 N N . TYR A 1 224 ? -10.282 8.211 -2.743 1.00 89.94 224 TYR A N 1
ATOM 1817 C CA . TYR A 1 224 ? -8.862 8.414 -2.545 1.00 89.94 224 TYR A CA 1
ATOM 1818 C C . TYR A 1 224 ? -8.371 9.628 -3.331 1.00 89.94 224 TYR A C 1
ATOM 1820 O O . TYR A 1 224 ? -8.430 9.664 -4.557 1.00 89.94 224 TYR A O 1
ATOM 1828 N N . ASN A 1 225 ? -7.845 10.607 -2.602 1.00 90.94 225 ASN A N 1
ATOM 1829 C CA . ASN A 1 225 ? -7.086 11.719 -3.151 1.00 90.94 225 ASN A CA 1
ATOM 1830 C C . ASN A 1 225 ? -5.876 11.947 -2.242 1.00 90.94 225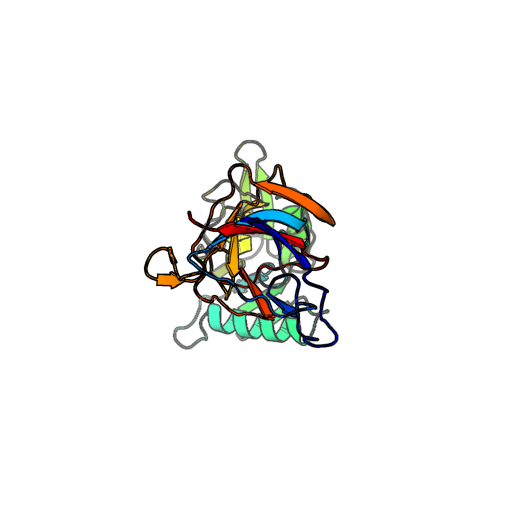 ASN A C 1
ATOM 1832 O O . ASN A 1 225 ? -6.042 12.136 -1.037 1.00 90.94 225 ASN A O 1
ATOM 1836 N N . TYR A 1 226 ? -4.664 11.879 -2.788 1.00 92.56 226 TYR A N 1
ATOM 1837 C CA . TYR A 1 226 ? -3.455 11.926 -1.972 1.00 92.56 226 TYR A CA 1
ATOM 1838 C C . TYR A 1 226 ? -3.393 13.206 -1.123 1.00 92.56 226 TYR A C 1
ATOM 1840 O O . TYR A 1 226 ? -3.663 14.310 -1.593 1.00 92.56 226 TYR A O 1
ATOM 1848 N N . GLY A 1 227 ? -3.047 13.050 0.153 1.00 92.12 227 GLY A N 1
ATOM 1849 C CA . GLY A 1 227 ? -2.968 14.133 1.131 1.00 92.12 227 GLY A CA 1
ATOM 1850 C C . GLY A 1 227 ? -4.301 14.534 1.770 1.00 92.12 227 GLY A C 1
ATOM 1851 O O . GLY A 1 227 ? -4.285 15.320 2.717 1.00 92.12 227 GLY A O 1
ATOM 1852 N N . CYS A 1 228 ? -5.448 14.004 1.325 1.00 92.38 228 CYS A N 1
ATOM 1853 C CA . CYS A 1 228 ? -6.724 14.259 1.994 1.00 92.38 228 CYS A CA 1
ATOM 1854 C C . CYS A 1 228 ? -6.972 13.301 3.170 1.00 92.38 228 CYS A C 1
ATOM 1856 O O . CYS A 1 228 ? -6.334 12.257 3.304 1.00 92.38 228 CYS A O 1
ATOM 1858 N N . HIS A 1 229 ? -7.956 13.634 4.004 1.00 93.44 229 HIS A N 1
ATOM 1859 C CA . HIS A 1 229 ? -8.575 12.681 4.923 1.00 93.44 229 HIS A CA 1
ATOM 1860 C C . HIS A 1 229 ? -9.897 12.207 4.336 1.00 93.44 229 HIS A C 1
ATOM 1862 O O . HIS A 1 229 ? -10.677 13.016 3.827 1.00 93.44 229 HIS A O 1
ATOM 1868 N N . LYS A 1 230 ? -10.139 10.898 4.395 1.00 95.25 230 LYS A N 1
ATOM 1869 C CA . LYS A 1 230 ? -11.403 10.313 3.975 1.00 95.25 230 LYS A CA 1
ATOM 1870 C C . LYS A 1 230 ? -12.217 9.877 5.178 1.00 95.25 230 LYS A C 1
ATOM 1872 O O . LYS A 1 230 ? -11.782 9.016 5.938 1.00 95.25 230 LYS A O 1
ATOM 1877 N N . ASP A 1 231 ? -13.436 10.400 5.247 1.00 95.12 231 ASP A N 1
ATOM 1878 C CA . ASP A 1 231 ? -14.447 9.997 6.216 1.00 95.12 231 ASP A CA 1
ATOM 1879 C C . ASP A 1 231 ? -15.418 8.996 5.581 1.00 95.12 231 ASP A C 1
ATOM 1881 O O . ASP A 1 231 ? -15.921 9.199 4.468 1.00 95.12 231 ASP A O 1
ATOM 1885 N N . VAL A 1 232 ? -15.687 7.901 6.288 1.00 95.81 232 VAL A N 1
ATOM 1886 C CA . VAL A 1 232 ? -16.637 6.863 5.880 1.00 95.81 232 VAL A CA 1
ATOM 1887 C C . VAL A 1 232 ? -17.537 6.525 7.060 1.00 95.81 232 VAL A C 1
ATOM 1889 O O . VAL A 1 232 ? -17.072 6.058 8.098 1.00 95.81 232 VAL A O 1
ATOM 1892 N N . VAL A 1 233 ? -18.841 6.725 6.875 1.00 97.06 233 VAL A N 1
ATOM 1893 C CA . VAL A 1 233 ? -19.884 6.334 7.830 1.00 97.06 233 VAL A CA 1
ATOM 1894 C C . VAL A 1 233 ? -20.513 5.024 7.365 1.00 97.06 233 VAL A C 1
ATOM 1896 O O . VAL A 1 233 ? -20.901 4.891 6.204 1.00 97.06 233 VAL A O 1
ATOM 1899 N N . PHE A 1 234 ? -20.639 4.055 8.270 1.00 96.94 234 PHE A N 1
ATOM 1900 C CA . PHE A 1 234 ? -21.224 2.750 7.979 1.00 96.94 234 PHE A CA 1
ATOM 1901 C C . PHE A 1 234 ? -22.660 2.674 8.491 1.00 96.94 234 PHE A C 1
ATOM 1903 O O . PHE A 1 234 ? -22.910 2.662 9.694 1.00 96.94 234 PHE A O 1
ATOM 1910 N N . SER A 1 235 ? -23.607 2.579 7.559 1.00 94.38 235 SER A N 1
ATOM 1911 C CA . SER A 1 235 ? -25.019 2.354 7.854 1.00 94.38 235 SER A CA 1
ATOM 1912 C C . SER A 1 235 ? -25.591 1.344 6.849 1.00 94.38 235 SER A C 1
ATOM 1914 O O . SER A 1 235 ? -25.660 1.666 5.661 1.00 94.38 235 SER A O 1
ATOM 1916 N N . PRO A 1 236 ? -25.951 0.116 7.274 1.00 94.75 236 PRO A N 1
ATOM 1917 C CA . PRO A 1 236 ? -25.917 -0.386 8.651 1.00 94.75 236 PRO A CA 1
ATOM 1918 C C . PRO A 1 236 ? -24.499 -0.718 9.162 1.00 94.75 236 PRO A C 1
ATOM 1920 O O . PRO A 1 236 ? -23.589 -1.048 8.393 1.00 94.75 236 PRO A O 1
ATOM 1923 N N . VAL A 1 237 ? -24.332 -0.672 10.489 1.00 97.19 237 VAL A N 1
ATOM 1924 C CA . VAL A 1 237 ? -23.120 -1.130 11.191 1.00 97.19 237 VAL A CA 1
ATOM 1925 C C . VAL A 1 237 ? -23.039 -2.657 11.127 1.00 97.19 237 VAL A C 1
ATOM 1927 O O . VAL A 1 237 ? -24.029 -3.348 11.365 1.00 97.19 237 VAL A O 1
ATOM 1930 N N . HIS A 1 238 ? -21.855 -3.187 10.812 1.00 96.50 238 HIS A N 1
ATOM 1931 C CA . HIS A 1 238 ? -21.589 -4.626 10.869 1.00 96.50 238 HIS A CA 1
ATOM 1932 C C . HIS A 1 238 ? -21.049 -4.979 12.252 1.00 96.50 238 HIS A C 1
ATOM 1934 O O . HIS A 1 238 ? -20.007 -4.458 12.647 1.00 96.50 238 HIS A O 1
ATOM 1940 N N . TYR A 1 239 ? -21.784 -5.819 12.972 1.00 97.81 239 TYR A N 1
ATOM 1941 C CA . TYR A 1 239 ? -21.524 -6.152 14.365 1.00 97.81 239 TYR A CA 1
ATOM 1942 C C . TYR A 1 239 ? -20.894 -7.531 14.504 1.00 97.81 239 TYR A C 1
ATOM 1944 O O . TYR A 1 239 ? -21.415 -8.499 13.956 1.00 97.81 239 TYR A O 1
ATOM 1952 N N . ILE A 1 240 ? -19.836 -7.605 15.304 1.00 98.06 240 ILE A N 1
ATOM 1953 C CA . ILE A 1 240 ? -19.137 -8.832 15.677 1.00 98.06 240 ILE A CA 1
ATOM 1954 C C . ILE A 1 240 ? -19.249 -9.021 17.198 1.00 98.06 240 ILE A C 1
ATOM 1956 O O . ILE A 1 240 ? -19.136 -8.031 17.932 1.00 98.06 240 ILE A O 1
ATOM 1960 N N . PRO A 1 241 ? -19.480 -10.244 17.706 1.00 98.06 241 PRO A N 1
ATOM 1961 C CA . PRO A 1 241 ? -19.469 -10.508 19.143 1.00 98.06 241 PRO A CA 1
ATOM 1962 C C . PRO A 1 241 ? -18.134 -10.147 19.803 1.00 98.06 241 PRO A C 1
ATOM 1964 O O . PRO A 1 241 ? -17.063 -10.263 19.202 1.00 98.06 241 PRO A O 1
ATOM 1967 N N . LEU A 1 242 ? -18.195 -9.702 21.057 1.00 97.81 242 LEU A N 1
ATOM 1968 C CA . LEU A 1 242 ? -17.000 -9.464 21.860 1.00 97.81 242 LEU A CA 1
ATOM 1969 C C . LEU A 1 242 ? -16.432 -10.772 22.410 1.00 97.81 242 LEU A C 1
ATOM 1971 O O . LEU A 1 242 ? -17.128 -11.515 23.092 1.00 97.81 242 LEU A O 1
ATOM 1975 N N . MET A 1 243 ? -15.127 -10.973 22.238 1.00 96.75 243 MET A N 1
ATOM 1976 C CA . MET A 1 243 ? -14.392 -12.082 22.854 1.00 96.75 243 MET A CA 1
ATOM 1977 C C . MET A 1 243 ? -14.152 -11.848 24.353 1.00 96.75 243 MET A C 1
ATOM 1979 O O . MET A 1 243 ? -14.044 -12.791 25.136 1.00 96.75 243 MET A O 1
ATOM 1983 N N . ARG A 1 244 ? -14.023 -10.580 24.773 1.00 94.19 244 ARG A N 1
ATOM 1984 C CA . ARG A 1 244 ? -13.690 -10.196 26.155 1.00 94.19 244 ARG A CA 1
ATOM 1985 C C . ARG A 1 244 ? -14.740 -9.251 26.732 1.00 94.19 244 ARG A C 1
ATOM 1987 O O . ARG A 1 244 ? -15.123 -8.270 26.104 1.00 94.19 244 ARG A O 1
ATOM 1994 N N . LYS A 1 245 ? -15.160 -9.521 27.973 1.00 93.25 245 LYS A N 1
ATOM 1995 C CA . LYS A 1 245 ? -16.153 -8.718 28.721 1.00 93.25 245 LYS A CA 1
ATOM 1996 C C . LYS A 1 245 ? -15.523 -7.652 29.621 1.00 93.25 245 LYS A 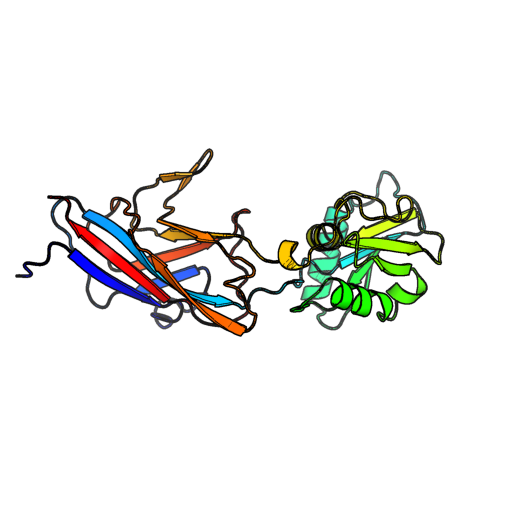C 1
ATOM 1998 O O . LYS A 1 245 ? -16.225 -6.797 30.157 1.00 93.25 245 LYS A O 1
ATOM 2003 N N . GLU A 1 246 ? -14.206 -7.698 29.789 1.00 96.88 246 GLU A N 1
ATOM 2004 C CA . GLU A 1 246 ? -13.433 -6.729 30.557 1.00 96.88 246 GLU A CA 1
ATOM 2005 C C . GLU A 1 246 ? -12.172 -6.360 29.779 1.00 96.88 246 GLU A C 1
ATOM 2007 O O . GLU A 1 246 ? -11.376 -7.231 29.430 1.00 96.88 246 GLU A O 1
ATOM 2012 N N . PHE A 1 247 ? -12.000 -5.071 29.499 1.00 97.19 247 PHE A N 1
ATOM 2013 C CA . PHE A 1 247 ? -10.845 -4.553 28.776 1.00 97.19 247 PHE A CA 1
ATOM 2014 C C . PHE A 1 247 ? -10.590 -3.096 29.147 1.00 97.19 247 PHE A C 1
ATOM 2016 O O . PHE A 1 247 ? -11.476 -2.350 29.567 1.00 97.19 247 PHE A O 1
ATOM 2023 N N . GLU A 1 248 ? -9.336 -2.704 29.013 1.00 97.25 248 GLU A N 1
ATOM 2024 C CA . GLU A 1 248 ? -8.862 -1.352 29.303 1.00 97.25 248 GLU A CA 1
ATOM 2025 C C . GLU A 1 248 ? -7.963 -0.816 28.186 1.00 97.25 248 GLU A C 1
ATOM 2027 O O . GLU A 1 248 ? -7.787 0.389 28.064 1.00 97.25 248 GLU A O 1
ATOM 2032 N N . ASN A 1 249 ? -7.476 -1.717 27.333 1.00 97.38 249 ASN A N 1
ATOM 2033 C CA . ASN A 1 249 ? -6.716 -1.426 26.135 1.00 97.38 249 ASN A CA 1
ATOM 2034 C C . ASN A 1 249 ? -7.421 -2.082 24.952 1.00 97.38 249 ASN A C 1
ATOM 2036 O O . ASN A 1 249 ? -7.994 -3.164 25.114 1.00 97.38 249 ASN A O 1
ATOM 2040 N N . ILE A 1 250 ? -7.397 -1.413 23.804 1.00 98.25 250 ILE A N 1
ATOM 2041 C CA . ILE A 1 250 ? -7.921 -1.934 22.540 1.00 98.25 250 ILE A CA 1
ATOM 2042 C C . ILE A 1 250 ? -6.834 -1.764 21.487 1.00 98.25 250 ILE A C 1
ATOM 2044 O O . ILE A 1 250 ? -6.349 -0.646 21.283 1.00 98.25 250 ILE A O 1
ATOM 2048 N N . GLU A 1 251 ? -6.474 -2.861 20.830 1.00 98.44 251 GLU A N 1
ATOM 2049 C CA . GLU A 1 251 ? -5.534 -2.876 19.715 1.00 98.44 251 GLU A CA 1
ATOM 2050 C C . GLU A 1 251 ? -6.296 -2.849 18.399 1.00 98.44 251 GLU A C 1
ATOM 2052 O O . GLU A 1 251 ? -7.210 -3.647 18.173 1.00 98.44 251 GLU A O 1
ATOM 2057 N N . ILE A 1 252 ? -5.878 -1.954 17.513 1.00 98.75 252 ILE A N 1
ATOM 2058 C CA . ILE A 1 252 ? -6.327 -1.908 16.132 1.00 98.75 252 ILE A CA 1
ATOM 2059 C C . ILE A 1 252 ? -5.132 -2.171 15.238 1.00 98.75 252 ILE A C 1
ATOM 2061 O O . ILE A 1 252 ? -4.127 -1.461 15.286 1.00 98.75 252 ILE A O 1
ATOM 2065 N N . ASN A 1 253 ? -5.288 -3.160 14.368 1.00 98.56 253 ASN A N 1
ATOM 2066 C CA . ASN A 1 253 ? -4.290 -3.507 13.379 1.00 98.56 253 ASN A CA 1
ATOM 2067 C C . ASN A 1 253 ? -4.918 -3.462 11.983 1.00 98.56 253 ASN A C 1
ATOM 2069 O O . ASN A 1 253 ? -5.974 -4.045 11.757 1.00 98.56 253 ASN A O 1
ATOM 2073 N N . ILE A 1 254 ? -4.302 -2.740 11.051 1.00 98.50 254 ILE A N 1
ATOM 2074 C CA . ILE A 1 254 ? -4.853 -2.460 9.725 1.00 98.50 254 ILE A CA 1
ATOM 2075 C C . ILE A 1 254 ? -3.893 -2.985 8.666 1.00 98.50 254 ILE A C 1
ATOM 2077 O O . ILE A 1 254 ? -2.741 -2.549 8.568 1.00 98.50 254 ILE A O 1
ATOM 2081 N N . ARG A 1 255 ? -4.380 -3.923 7.855 1.00 97.31 255 ARG A N 1
ATOM 2082 C CA . ARG A 1 255 ? -3.583 -4.607 6.834 1.00 97.31 255 ARG A CA 1
ATOM 2083 C C . ARG A 1 255 ? -4.143 -4.417 5.433 1.00 97.31 255 ARG A C 1
ATOM 2085 O O . ARG A 1 255 ? -5.328 -4.143 5.257 1.00 97.31 255 ARG A O 1
ATOM 2092 N N . THR A 1 256 ? -3.275 -4.612 4.451 1.00 94.56 256 THR A N 1
ATOM 2093 C CA . THR A 1 256 ? -3.652 -4.830 3.054 1.00 94.56 256 THR A CA 1
ATOM 2094 C C . THR A 1 256 ? -4.260 -6.227 2.871 1.00 94.56 256 THR A C 1
ATOM 2096 O O . THR A 1 256 ? -4.219 -7.074 3.768 1.00 94.56 256 THR A O 1
ATOM 2099 N N . ASP A 1 257 ? -4.772 -6.491 1.673 1.00 89.50 257 ASP A N 1
ATOM 2100 C CA . ASP A 1 257 ? -5.200 -7.812 1.195 1.00 89.50 257 ASP A CA 1
ATOM 2101 C C . ASP A 1 257 ? -4.083 -8.870 1.210 1.00 89.50 257 ASP A C 1
ATOM 2103 O O . ASP A 1 257 ? -4.349 -10.058 1.359 1.00 89.50 257 ASP A O 1
ATOM 2107 N N . THR A 1 258 ? -2.821 -8.445 1.130 1.00 88.75 258 THR A N 1
ATOM 2108 C CA . THR A 1 258 ? -1.642 -9.316 1.263 1.00 88.75 258 THR A CA 1
ATOM 2109 C C . THR A 1 258 ? -1.165 -9.492 2.710 1.00 88.75 258 THR A C 1
ATOM 2111 O O . THR A 1 258 ? -0.033 -9.920 2.925 1.00 88.75 258 THR A O 1
ATOM 2114 N N . ALA A 1 259 ? -1.965 -9.093 3.706 1.00 90.00 259 ALA A N 1
ATOM 2115 C CA . ALA A 1 259 ? -1.620 -9.087 5.135 1.00 90.00 259 ALA A CA 1
ATOM 2116 C C . ALA A 1 259 ? -0.410 -8.202 5.528 1.00 90.00 259 ALA A C 1
ATOM 2118 O O . ALA A 1 259 ? 0.035 -8.206 6.685 1.00 90.00 259 ALA A O 1
ATOM 2119 N N . ALA A 1 260 ? 0.108 -7.389 4.603 1.00 92.88 260 ALA A N 1
ATOM 2120 C CA . ALA A 1 260 ? 1.125 -6.389 4.907 1.00 92.88 260 ALA A CA 1
ATOM 2121 C C . ALA A 1 260 ? 0.495 -5.229 5.690 1.00 92.88 260 ALA A C 1
ATOM 2123 O O . ALA A 1 260 ? -0.711 -5.001 5.615 1.00 92.88 260 ALA A O 1
ATOM 2124 N N . SER A 1 261 ? 1.291 -4.501 6.473 1.00 96.06 261 SER A N 1
ATOM 2125 C CA . SER A 1 261 ? 0.802 -3.286 7.139 1.00 96.06 261 SER A CA 1
ATOM 2126 C C . SER A 1 261 ? 0.310 -2.279 6.101 1.00 96.06 261 SER A C 1
ATOM 2128 O O . SER A 1 261 ? 0.941 -2.130 5.054 1.00 96.06 261 SER A O 1
ATOM 2130 N N . MET A 1 262 ? -0.787 -1.570 6.386 1.00 96.19 262 MET A N 1
ATOM 2131 C CA . MET A 1 262 ? -1.216 -0.477 5.511 1.00 96.19 262 MET A CA 1
ATOM 2132 C C . MET A 1 262 ? -0.107 0.588 5.394 1.00 96.19 262 MET A C 1
ATOM 2134 O O . MET A 1 262 ? 0.378 1.055 6.429 1.00 96.19 262 MET A O 1
ATOM 2138 N N . PRO A 1 263 ? 0.299 0.983 4.171 1.00 94.69 263 PRO A N 1
ATOM 2139 C CA . PRO A 1 263 ? 1.469 1.832 3.952 1.00 94.69 263 PRO A CA 1
ATOM 2140 C C . PRO A 1 263 ? 1.120 3.327 4.039 1.00 94.69 263 PRO A C 1
ATOM 2142 O O . PRO A 1 263 ? 1.282 4.070 3.079 1.00 94.69 263 PRO A O 1
ATOM 2145 N N . PHE A 1 264 ? 0.574 3.778 5.170 1.00 95.56 264 PHE A N 1
ATOM 2146 C CA . PHE A 1 264 ? 0.345 5.210 5.391 1.00 95.56 264 PHE A CA 1
ATOM 2147 C C . PHE A 1 264 ? 1.687 5.941 5.549 1.00 95.56 264 PHE A C 1
ATOM 2149 O O . PHE A 1 264 ? 2.425 5.641 6.485 1.00 95.56 264 PHE A O 1
ATOM 2156 N N . GLU A 1 265 ? 1.979 6.927 4.695 1.00 93.81 265 GLU A N 1
ATOM 2157 C CA . GLU A 1 265 ? 3.207 7.734 4.812 1.00 93.81 265 GLU A CA 1
ATOM 2158 C C . GLU A 1 265 ? 3.124 8.741 5.971 1.00 93.81 265 GLU A C 1
ATOM 2160 O O . GLU A 1 265 ? 4.108 9.030 6.648 1.00 93.81 265 GLU A O 1
ATOM 2165 N N . PHE A 1 266 ? 1.931 9.291 6.213 1.00 93.81 266 PHE A N 1
ATOM 2166 C CA . PHE A 1 266 ? 1.665 10.260 7.279 1.00 93.81 266 PHE A CA 1
ATOM 2167 C C . PHE A 1 266 ? 0.168 10.340 7.616 1.00 93.81 266 PHE A C 1
ATOM 2169 O O . PHE A 1 266 ? -0.675 9.706 6.976 1.00 93.81 266 PHE A O 1
ATOM 2176 N N . GLY A 1 267 ? -0.164 11.170 8.608 1.00 95.06 267 GLY A N 1
ATOM 2177 C CA . GLY A 1 267 ? -1.535 11.437 9.044 1.00 95.06 267 GLY A CA 1
ATOM 2178 C C . GLY A 1 267 ? -2.015 10.479 10.131 1.00 95.06 267 GLY A C 1
ATOM 2179 O O . GLY A 1 267 ? -1.333 9.523 10.494 1.00 95.06 267 GLY A O 1
ATOM 2180 N N . THR A 1 268 ? -3.196 10.754 10.675 1.00 95.94 268 THR A N 1
ATOM 2181 C CA . THR A 1 268 ? -3.763 10.029 11.823 1.00 95.94 268 THR A CA 1
ATOM 2182 C C . THR A 1 268 ? -5.085 9.377 11.463 1.00 95.94 268 THR A C 1
ATOM 2184 O O . THR A 1 268 ? -5.853 9.922 10.674 1.00 95.94 268 THR A O 1
ATOM 2187 N N . LEU A 1 269 ? -5.376 8.231 12.068 1.00 97.50 269 LEU A N 1
ATOM 2188 C CA . LEU A 1 269 ? -6.600 7.483 11.817 1.00 97.50 269 LEU A CA 1
ATOM 2189 C C . LEU A 1 269 ? -7.520 7.532 13.035 1.00 97.50 269 LEU A C 1
ATOM 2191 O O . LEU A 1 269 ? -7.066 7.347 14.165 1.00 97.50 269 LEU A O 1
ATOM 2195 N N . ASN A 1 270 ? -8.812 7.743 12.783 1.00 97.62 270 ASN A N 1
ATOM 2196 C CA . ASN A 1 270 ? -9.855 7.773 13.802 1.00 97.62 270 ASN A CA 1
ATOM 2197 C C . ASN A 1 270 ? -10.880 6.672 13.526 1.00 97.62 270 ASN A C 1
ATOM 2199 O O . ASN A 1 270 ? -11.383 6.552 12.409 1.00 97.62 270 ASN A O 1
ATOM 2203 N N . LEU A 1 271 ? -11.232 5.898 14.550 1.00 97.88 271 LEU A N 1
ATOM 2204 C CA . LEU A 1 271 ? -12.310 4.912 14.504 1.00 97.88 271 LEU A CA 1
ATOM 2205 C C . LEU A 1 271 ? -13.368 5.247 15.536 1.00 97.88 271 LEU A C 1
ATOM 2207 O O . LEU A 1 271 ? -13.044 5.484 16.695 1.00 97.88 271 LEU A O 1
ATOM 2211 N N . LYS A 1 272 ? -14.637 5.186 15.143 1.00 98.44 272 LYS A N 1
ATOM 2212 C CA . LYS A 1 272 ? -15.763 5.197 16.074 1.00 98.44 272 LYS A CA 1
ATOM 2213 C C . LYS A 1 272 ? -16.362 3.799 16.128 1.00 98.44 272 LYS A C 1
ATOM 2215 O O . LYS A 1 272 ? -16.929 3.314 15.147 1.00 98.44 272 LYS A O 1
ATOM 2220 N N . LEU A 1 273 ? -16.204 3.155 17.276 1.00 98.44 273 LEU A N 1
ATOM 2221 C CA . LEU A 1 273 ? -16.809 1.872 17.591 1.00 98.44 273 LEU A CA 1
ATOM 2222 C C . LEU A 1 273 ? -18.183 2.093 18.215 1.00 98.44 273 LEU A C 1
ATOM 2224 O O . LEU A 1 273 ? -18.346 2.965 19.068 1.00 98.44 273 LEU A O 1
ATOM 2228 N N . HIS A 1 274 ? -19.149 1.274 17.818 1.00 98.25 274 HIS A N 1
ATOM 2229 C CA . HIS A 1 274 ? -20.483 1.208 18.404 1.00 98.25 274 HIS A CA 1
ATOM 2230 C C . HIS A 1 274 ? -20.654 -0.149 19.073 1.00 98.25 274 HIS A C 1
ATOM 2232 O O . HIS A 1 274 ? -20.608 -1.188 18.415 1.00 98.25 274 HIS A O 1
ATOM 2238 N N . PHE A 1 275 ? -20.825 -0.124 20.388 1.00 97.81 275 PHE A N 1
ATOM 2239 C CA . PHE A 1 275 ? -21.091 -1.286 21.221 1.00 97.81 275 PHE A CA 1
ATOM 2240 C C . PHE A 1 275 ? -22.585 -1.392 21.471 1.00 97.81 275 PHE A C 1
ATOM 2242 O O . PHE A 1 275 ? -23.216 -0.393 21.808 1.00 97.81 275 PHE A O 1
ATOM 2249 N N . LYS A 1 276 ? -23.138 -2.598 21.368 1.00 96.56 276 LYS A N 1
ATOM 2250 C CA . LYS A 1 276 ? -24.553 -2.869 21.611 1.00 96.56 276 LYS A CA 1
ATOM 2251 C C . LYS A 1 276 ? -24.729 -4.179 22.368 1.00 96.56 276 LYS A C 1
ATOM 2253 O O . LYS A 1 276 ? -24.139 -5.198 22.014 1.00 96.56 276 LYS A O 1
ATOM 2258 N N . LYS A 1 277 ? -25.560 -4.158 23.403 1.00 96.06 277 LYS A N 1
ATOM 2259 C CA . LYS A 1 277 ? -25.957 -5.336 24.166 1.00 96.06 277 LYS A CA 1
ATOM 2260 C C . LYS A 1 277 ? -26.963 -6.153 23.360 1.00 96.06 277 LYS A C 1
ATOM 2262 O O . LYS A 1 277 ? -27.912 -5.598 22.801 1.00 96.06 277 LYS A O 1
ATOM 2267 N N . LEU A 1 278 ? -26.755 -7.463 23.302 1.00 91.50 278 LEU A N 1
ATOM 2268 C CA . LEU A 1 278 ? -27.762 -8.392 22.806 1.00 91.50 278 LEU A CA 1
ATOM 2269 C C . LEU A 1 278 ? -28.793 -8.600 23.920 1.00 91.50 278 LEU A C 1
ATOM 2271 O O . LEU A 1 278 ? -28.425 -8.869 25.067 1.00 91.50 278 LEU A O 1
ATOM 2275 N N . ASN A 1 279 ? -30.065 -8.379 23.586 1.00 76.56 279 ASN A N 1
ATOM 2276 C CA . ASN A 1 279 ? -31.185 -8.612 24.499 1.00 76.56 279 ASN A CA 1
ATOM 2277 C C . ASN A 1 279 ? -31.374 -10.104 24.769 1.00 76.56 279 ASN A C 1
ATOM 2279 O O . ASN A 1 279 ? -31.210 -10.887 23.807 1.00 76.56 279 ASN A O 1
#

Radius of gyration: 23.3 Å; chains: 1; bounding box: 59×36×65 Å

pLDDT: mean 93.77, std 6.75, range [31.81, 98.75]

Foldseek 3Di:
DDPDLKDKDKDKQPEPCVPVVPGDQQKHKHFFPDKFFFDAWKKKFFQKKKHALFAFLQDLLFFKKKFFLDDDDPPDDDPVVVSVVVSVVCVVPVPDQWDDDDRMIMGGFDTGHDPDPVSVQVSQCPDPPNVQQWHWDADPVQLKIFIDGPDRTPAIAGGQQVCVQNQAHRPDGCSPPGIRPHRHHSCSSPQFKKFKAKPFFFFDDDPPDTGRTRDIDGDDPVQHDHRDMGMDGDVPTDITITPDSIDRMMMIHIAGPVRHGRRRPDDMMMTMMMMGHDD

Secondary structure (DSSP, 8-state):
----SEEEEEEETTTTTTT-TT--SSEEEEEEEEEEE--S-EEEEEEEEEEE----SB-TTS-EEEEESSPPPTTSPPHHHHHHHHHHHHHH-TT--EEEETTEEEEEPPPB--SSHHHHHHHHHH-TTHHHHEEEEEETTTTEEEEEE-S--SEEEE-HHHHHHTT--TT--TTT--B-SS---GGGGS--EEEEEETTBPPEEETTEEE-EEEEEE--TTT--TT-EEEEE-SSPPEEEBS-SEEEEEEEEEE-TTSPBP---S---EEEEEEEE--

Organism: NCBI:txid1421715

Sequence (279 aa):
MNTENEFYLTLLSNSSMNYYPNNTTANFMTQLPKRVRLTGEWVVGISEIQYPCSFLAVGETDNLMYYRTEPPEEHELSLEEVLNLATKHFLDNKDSIHFSYQEWHIVKISPGNYESIEDVITEINNHEIIRKLINFKYNRITKRVFLKVNTTLSVLGFSRRLALQLGFQPDQNLAKEKTSAHPANIWTGIPSQMFIYCDIVEPQLVGDVLAPLLRIVNVTSDNYNYGCHKDVVFSPVHYIPLMRKEFENIEINIRTDTAASMPFEFGTLNLKLHFKKLN